Protein AF-A0A2D8XGI8-F1 (afdb_monomer)

Structure (mmCIF, N/CA/C/O backbone):
data_AF-A0A2D8XGI8-F1
#
_entry.id   AF-A0A2D8XGI8-F1
#
loop_
_atom_site.group_PDB
_atom_site.id
_atom_site.type_symbol
_atom_site.label_atom_id
_atom_site.label_alt_id
_atom_site.label_comp_id
_atom_site.label_asym_id
_atom_site.label_entity_id
_atom_site.label_seq_id
_atom_site.pdbx_PDB_ins_code
_atom_site.Cartn_x
_atom_site.Cartn_y
_atom_site.Cartn_z
_atom_site.occupancy
_atom_site.B_iso_or_equiv
_atom_site.auth_seq_id
_atom_site.auth_comp_id
_atom_site.auth_asym_id
_atom_site.auth_atom_id
_atom_site.pdbx_PDB_model_num
ATOM 1 N N . MET A 1 1 ? 19.269 38.417 54.449 1.00 37.47 1 MET A N 1
ATOM 2 C CA . MET A 1 1 ? 19.829 38.018 53.138 1.00 37.47 1 MET A CA 1
ATOM 3 C C . MET A 1 1 ? 18.960 36.901 52.573 1.00 37.47 1 MET A C 1
ATOM 5 O O . MET A 1 1 ? 18.978 35.806 53.117 1.00 37.47 1 MET A O 1
ATOM 9 N N . LYS A 1 2 ? 18.121 37.201 51.573 1.00 36.47 2 LYS A N 1
ATOM 10 C CA . LYS A 1 2 ? 17.282 36.216 50.866 1.00 36.47 2 LYS A CA 1
ATOM 11 C C . LYS A 1 2 ? 18.166 35.476 49.856 1.00 36.47 2 LYS A C 1
ATOM 13 O O . LYS A 1 2 ? 18.779 36.133 49.022 1.00 36.47 2 LYS A O 1
ATOM 18 N N . ARG A 1 3 ? 18.260 34.146 49.936 1.00 38.75 3 ARG A N 1
ATOM 19 C CA . ARG A 1 3 ? 18.893 33.326 48.891 1.00 38.75 3 ARG A CA 1
ATOM 20 C C . ARG A 1 3 ? 17.828 32.982 47.848 1.00 38.75 3 ARG A C 1
ATOM 22 O O . ARG A 1 3 ? 16.906 32.236 48.154 1.00 38.75 3 ARG A O 1
ATOM 29 N N . LEU A 1 4 ? 17.937 33.566 46.655 1.00 39.62 4 LEU A N 1
ATOM 30 C CA . LEU A 1 4 ? 17.221 33.112 45.461 1.00 39.62 4 LEU A CA 1
ATOM 31 C C . LEU A 1 4 ? 17.899 31.823 44.965 1.00 39.62 4 LEU A C 1
ATOM 33 O O . LEU A 1 4 ? 19.088 31.849 44.655 1.00 39.62 4 LEU A O 1
ATOM 37 N N . MET A 1 5 ? 17.157 30.718 44.883 1.00 38.94 5 MET A N 1
ATOM 38 C CA . MET A 1 5 ? 17.520 29.580 44.034 1.00 38.94 5 MET A CA 1
ATOM 39 C C . MET A 1 5 ? 16.994 29.873 42.629 1.00 38.94 5 MET A C 1
ATOM 41 O O . MET A 1 5 ? 15.785 29.950 42.429 1.00 38.94 5 MET A O 1
ATOM 45 N N . ALA A 1 6 ? 17.898 30.066 41.670 1.00 39.12 6 ALA A N 1
ATOM 46 C CA . ALA A 1 6 ? 17.559 30.041 40.255 1.00 39.12 6 ALA A CA 1
ATOM 47 C C . ALA A 1 6 ? 17.519 28.573 39.809 1.00 39.12 6 ALA A C 1
ATOM 49 O O . ALA A 1 6 ? 18.531 27.877 39.881 1.00 39.12 6 ALA A O 1
ATOM 50 N N . ALA A 1 7 ? 16.344 28.096 39.400 1.00 39.34 7 ALA A N 1
ATOM 51 C CA . ALA A 1 7 ? 16.197 26.807 38.742 1.00 39.34 7 ALA A CA 1
ATOM 52 C C . ALA A 1 7 ? 16.629 26.962 37.278 1.00 39.34 7 ALA A C 1
ATOM 54 O O . ALA A 1 7 ? 16.049 27.750 36.533 1.00 39.34 7 ALA A O 1
ATOM 55 N N . LEU A 1 8 ? 17.676 26.238 36.889 1.00 39.12 8 LEU A N 1
ATOM 56 C CA . LEU A 1 8 ? 18.137 26.148 35.510 1.00 39.12 8 LEU A CA 1
ATOM 57 C C . LEU A 1 8 ? 17.238 25.126 34.792 1.00 39.12 8 LEU A C 1
ATOM 59 O O . LEU A 1 8 ? 17.367 23.927 35.029 1.00 39.12 8 LEU A O 1
ATOM 63 N N . LEU A 1 9 ? 16.296 25.587 33.964 1.00 39.34 9 LEU A N 1
ATOM 64 C CA . LEU A 1 9 ? 15.574 24.714 33.033 1.00 39.34 9 LEU A CA 1
ATOM 65 C C . LEU A 1 9 ? 16.490 24.421 31.838 1.00 39.34 9 LEU A C 1
ATOM 67 O O . LEU A 1 9 ? 16.679 25.268 30.968 1.00 39.34 9 LEU A O 1
ATOM 71 N N . THR A 1 10 ? 17.057 23.221 31.788 1.00 37.34 10 THR A N 1
ATOM 72 C CA . THR A 1 10 ? 17.647 22.659 30.569 1.00 37.34 10 THR A CA 1
ATOM 73 C C . THR A 1 10 ? 16.529 22.140 29.668 1.00 37.34 10 THR A C 1
ATOM 75 O O . THR A 1 10 ? 15.932 21.106 29.959 1.00 37.34 10 THR A O 1
ATOM 78 N N . PHE A 1 11 ? 16.246 22.856 28.577 1.00 40.09 11 PHE A N 1
ATOM 79 C CA . PHE A 1 11 ? 15.493 22.320 27.442 1.00 40.09 11 PHE A CA 1
ATOM 80 C C . PHE A 1 11 ? 16.368 21.275 26.739 1.00 40.09 11 PHE A C 1
ATOM 82 O O . PHE A 1 11 ? 17.356 21.622 26.095 1.00 40.09 11 PHE A O 1
ATOM 89 N N . LEU A 1 12 ? 16.026 19.995 26.880 1.00 36.56 12 LEU A N 1
ATOM 90 C CA . LEU A 1 12 ? 16.528 18.949 25.994 1.00 36.56 12 LEU A CA 1
ATOM 91 C C . LEU A 1 12 ? 15.730 19.054 24.692 1.00 36.56 12 LEU A C 1
ATOM 93 O O . LEU A 1 12 ? 14.615 18.550 24.610 1.00 36.56 12 LEU A O 1
ATOM 97 N 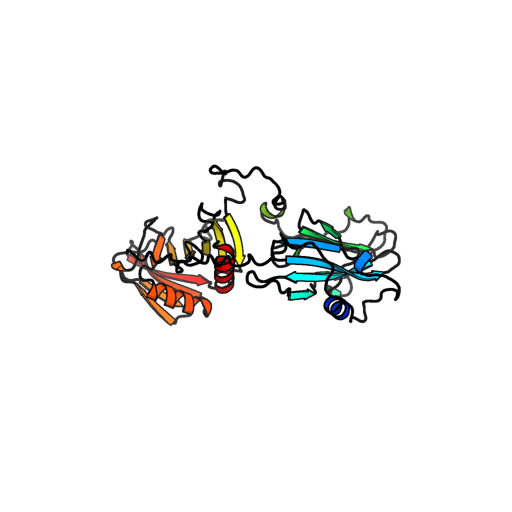N . ALA A 1 13 ? 16.268 19.759 23.697 1.00 39.03 13 ALA A N 1
ATOM 98 C CA . ALA A 1 13 ? 15.801 19.598 22.328 1.00 39.03 13 ALA A CA 1
ATOM 99 C C . ALA A 1 13 ? 16.232 18.198 21.875 1.00 39.03 13 ALA A C 1
ATOM 101 O O . ALA A 1 13 ? 17.428 17.930 21.749 1.00 39.03 13 ALA A O 1
ATOM 102 N N . THR A 1 14 ? 15.278 17.289 21.695 1.00 39.88 14 THR A N 1
ATOM 103 C CA . THR A 1 14 ? 15.521 16.054 20.952 1.00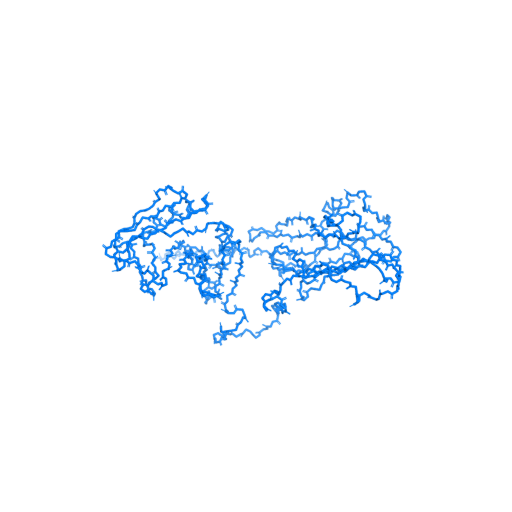 39.88 14 THR A CA 1
ATOM 104 C C . THR A 1 14 ? 15.961 16.448 19.541 1.00 39.88 14 THR A C 1
ATOM 106 O O . THR A 1 14 ? 15.293 17.281 18.921 1.00 39.88 14 THR A O 1
ATOM 109 N N . PRO A 1 15 ? 17.091 15.932 19.025 1.00 43.09 15 PRO A N 1
ATOM 110 C CA . PRO A 1 15 ? 17.428 16.155 17.630 1.00 43.09 15 PRO A CA 1
ATOM 111 C C . PRO A 1 15 ? 16.297 15.548 16.800 1.00 43.09 15 PRO A C 1
ATOM 113 O O . PRO A 1 15 ? 15.977 14.373 16.963 1.00 43.09 15 PRO A O 1
ATOM 116 N N . ALA A 1 16 ? 15.647 16.360 15.965 1.00 49.78 16 ALA A N 1
ATOM 117 C CA . ALA A 1 16 ? 14.784 15.832 14.922 1.00 49.78 16 ALA A CA 1
ATOM 118 C C . ALA A 1 16 ? 15.667 14.921 14.064 1.00 49.78 16 ALA A C 1
ATOM 120 O O . ALA A 1 16 ? 16.655 15.384 13.491 1.00 49.78 16 ALA A O 1
ATOM 121 N N . LEU A 1 17 ? 15.391 13.620 14.083 1.00 55.19 17 LEU A N 1
ATOM 122 C CA . LEU A 1 17 ? 16.123 12.659 13.270 1.00 55.19 17 LEU A CA 1
ATOM 123 C C . LEU A 1 17 ? 15.959 13.060 11.799 1.00 55.19 17 LEU A C 1
ATOM 125 O O . LEU A 1 17 ? 14.869 13.435 11.369 1.00 55.19 17 LEU A O 1
ATOM 129 N N . ALA A 1 18 ? 17.068 13.075 11.061 1.00 58.19 18 ALA A N 1
ATOM 130 C CA . ALA A 1 18 ? 17.107 13.572 9.693 1.00 58.19 18 ALA A CA 1
ATOM 131 C C . ALA A 1 18 ? 16.417 12.578 8.745 1.00 58.19 18 ALA A C 1
ATOM 133 O O . ALA A 1 18 ? 16.996 11.567 8.336 1.00 58.19 18 ALA A O 1
ATOM 134 N N . ASP A 1 19 ? 15.176 12.882 8.384 1.00 72.94 19 ASP A N 1
ATOM 135 C CA . ASP A 1 19 ? 14.449 12.198 7.321 1.00 72.94 19 ASP A CA 1
ATOM 136 C C . ASP A 1 19 ? 15.046 12.535 5.929 1.00 72.94 19 ASP A C 1
ATOM 138 O O . ASP A 1 19 ? 15.960 13.359 5.767 1.00 72.94 19 ASP A O 1
ATOM 142 N N . PHE A 1 20 ? 14.554 11.890 4.875 1.00 82.31 20 PHE A N 1
ATOM 143 C CA . PHE A 1 20 ? 14.995 12.154 3.504 1.00 82.31 20 PHE A CA 1
ATOM 144 C C . PHE A 1 20 ? 14.484 13.471 2.918 1.00 82.31 20 PHE A C 1
ATOM 146 O O . PHE A 1 20 ? 14.934 13.828 1.825 1.00 82.31 20 PHE A O 1
ATOM 153 N N . ASN A 1 21 ? 13.607 14.197 3.623 1.00 73.00 21 ASN A N 1
ATOM 154 C CA . ASN A 1 21 ? 13.210 15.551 3.231 1.00 73.00 21 ASN A CA 1
ATOM 155 C C . ASN A 1 21 ? 14.337 16.552 3.504 1.00 73.00 21 ASN A C 1
ATOM 157 O O . ASN A 1 21 ? 14.502 17.524 2.772 1.00 73.00 21 ASN A O 1
ATOM 161 N N . THR A 1 22 ? 15.119 16.312 4.557 1.00 75.38 22 THR A N 1
ATOM 162 C CA . THR A 1 22 ? 16.205 17.205 4.990 1.00 75.38 22 THR A CA 1
ATOM 163 C C . THR A 1 22 ? 17.594 16.695 4.613 1.00 75.38 22 THR A C 1
ATOM 165 O O . THR A 1 22 ? 18.536 17.481 4.491 1.00 75.38 22 THR A O 1
ATOM 168 N N . THR A 1 23 ? 17.736 15.391 4.374 1.00 82.88 23 THR A N 1
ATOM 169 C CA . THR A 1 23 ? 18.976 14.798 3.861 1.00 82.88 23 THR A CA 1
ATOM 170 C C . THR A 1 23 ? 19.059 14.996 2.342 1.00 82.88 23 THR A C 1
ATOM 172 O O . THR A 1 23 ? 18.096 14.681 1.655 1.00 82.88 23 THR A O 1
ATOM 175 N N . PRO A 1 24 ? 20.182 15.427 1.746 1.00 88.62 24 PRO A N 1
ATOM 176 C CA . PRO A 1 24 ? 20.339 15.423 0.288 1.00 88.62 24 PRO A CA 1
ATOM 177 C C . PRO A 1 24 ? 20.311 14.006 -0.310 1.00 88.62 24 PRO A C 1
ATOM 179 O O . PRO A 1 24 ? 20.671 13.031 0.353 1.00 88.62 24 PRO A O 1
ATOM 182 N N . MET A 1 25 ? 19.873 13.880 -1.563 1.00 89.94 25 MET A N 1
ATOM 183 C CA . MET A 1 25 ? 19.970 12.635 -2.334 1.00 89.94 25 MET A CA 1
ATOM 184 C C . MET A 1 25 ? 21.447 12.323 -2.620 1.00 89.94 25 MET A C 1
ATOM 186 O O . MET A 1 25 ? 22.185 13.201 -3.065 1.00 89.94 25 MET A O 1
ATOM 190 N N . ALA A 1 26 ? 21.876 11.093 -2.341 1.00 91.19 26 ALA A N 1
ATOM 191 C CA . ALA A 1 26 ? 23.252 10.629 -2.509 1.00 91.19 26 ALA A CA 1
ATOM 192 C C . ALA A 1 26 ? 23.256 9.184 -3.039 1.00 91.19 26 ALA A C 1
ATOM 194 O O . ALA A 1 26 ? 22.279 8.464 -2.805 1.00 91.19 26 ALA A O 1
ATOM 195 N N . PRO A 1 27 ? 24.304 8.762 -3.772 1.00 91.88 27 PRO A N 1
ATOM 196 C CA . PRO A 1 27 ? 24.396 7.393 -4.260 1.00 91.88 27 PRO A CA 1
ATOM 197 C C . PRO A 1 27 ? 24.468 6.397 -3.092 1.00 91.88 27 PRO A C 1
ATOM 199 O O . PRO A 1 27 ? 24.887 6.778 -1.992 1.00 91.88 27 PRO A O 1
ATOM 202 N N . PRO A 1 28 ? 24.081 5.125 -3.312 1.00 93.31 28 PRO A N 1
ATOM 203 C CA . PRO A 1 28 ? 24.207 4.096 -2.288 1.00 93.31 28 PRO A CA 1
ATOM 204 C C . PRO A 1 28 ? 25.659 3.944 -1.806 1.00 93.31 28 PRO A C 1
ATOM 206 O O . PRO A 1 28 ? 26.587 4.162 -2.591 1.00 93.31 28 PRO A O 1
ATOM 209 N N . PRO A 1 29 ? 25.885 3.541 -0.542 1.00 93.19 29 PRO A N 1
ATOM 210 C CA . PRO A 1 29 ? 27.211 3.171 -0.062 1.00 93.19 29 PRO A CA 1
ATOM 211 C C . PRO A 1 29 ? 27.851 2.097 -0.947 1.00 93.19 29 PRO A C 1
ATOM 213 O O . PRO A 1 29 ? 27.163 1.214 -1.463 1.00 93.19 29 PRO A O 1
ATOM 216 N N . GLN A 1 30 ? 29.176 2.147 -1.100 1.00 89.94 30 GLN A N 1
ATOM 217 C CA . GLN A 1 30 ? 29.876 1.269 -2.039 1.00 89.94 30 GLN A CA 1
ATOM 218 C C . GLN A 1 30 ? 29.685 -0.219 -1.721 1.00 89.94 30 GLN A C 1
ATOM 220 O O . GLN A 1 30 ? 29.506 -1.008 -2.634 1.00 89.94 30 GLN A O 1
ATOM 225 N N . ASP A 1 31 ? 29.628 -0.612 -0.447 1.00 93.62 31 ASP A N 1
ATOM 226 C CA . ASP A 1 31 ? 29.396 -2.007 -0.054 1.00 93.62 31 ASP A CA 1
ATOM 227 C C . ASP A 1 31 ? 27.991 -2.517 -0.425 1.00 93.62 31 ASP A C 1
ATOM 229 O O . ASP A 1 31 ? 27.796 -3.717 -0.633 1.00 93.62 31 ASP A O 1
ATOM 233 N N . ILE A 1 32 ? 27.013 -1.612 -0.529 1.00 94.81 32 ILE A N 1
ATOM 234 C CA . ILE A 1 32 ? 25.669 -1.919 -1.022 1.00 94.81 32 ILE A CA 1
ATOM 235 C C . ILE A 1 32 ? 25.690 -2.081 -2.544 1.00 94.81 32 ILE A C 1
ATOM 237 O O . ILE A 1 32 ? 25.077 -3.017 -3.057 1.00 94.81 32 ILE A O 1
ATOM 241 N N . ILE A 1 33 ? 26.420 -1.213 -3.253 1.00 92.06 33 ILE A N 1
ATOM 242 C CA . ILE A 1 33 ? 26.624 -1.324 -4.705 1.00 92.06 33 ILE A CA 1
ATOM 243 C C . ILE A 1 33 ? 27.329 -2.641 -5.034 1.00 92.06 33 ILE A C 1
ATOM 245 O O . ILE A 1 33 ? 26.814 -3.417 -5.831 1.00 92.06 33 ILE A O 1
ATOM 249 N N . ASP A 1 34 ? 28.452 -2.927 -4.377 1.00 91.38 34 ASP A N 1
ATOM 250 C CA . ASP A 1 34 ? 29.250 -4.131 -4.610 1.00 91.38 34 ASP A CA 1
ATOM 251 C C . ASP A 1 34 ? 28.417 -5.397 -4.375 1.00 91.38 34 ASP A C 1
ATOM 253 O O . ASP A 1 34 ? 28.476 -6.328 -5.168 1.00 91.38 34 ASP A O 1
ATOM 257 N N . ARG A 1 35 ? 27.574 -5.417 -3.332 1.00 93.19 35 ARG A N 1
ATOM 258 C CA . ARG A 1 35 ? 26.658 -6.538 -3.070 1.00 93.19 35 ARG A CA 1
ATOM 259 C C . ARG A 1 35 ? 25.588 -6.690 -4.148 1.00 93.19 35 ARG A C 1
ATOM 261 O O . ARG A 1 35 ? 25.252 -7.812 -4.502 1.00 93.19 35 ARG A O 1
ATOM 268 N N . ALA A 1 36 ? 25.020 -5.586 -4.628 1.00 91.69 36 ALA A N 1
ATOM 269 C CA . ALA A 1 36 ? 24.002 -5.617 -5.675 1.00 91.69 36 ALA A CA 1
ATOM 270 C C . ALA A 1 36 ? 24.575 -6.027 -7.042 1.00 91.69 36 ALA A C 1
ATOM 272 O O . ALA A 1 36 ? 23.845 -6.568 -7.870 1.00 91.69 36 ALA A O 1
ATOM 273 N N . LEU A 1 37 ? 25.860 -5.745 -7.275 1.00 91.12 37 LEU A N 1
ATOM 274 C CA . LEU A 1 37 ? 26.579 -6.059 -8.509 1.00 91.12 37 LEU A CA 1
ATOM 275 C C . LEU A 1 37 ? 27.380 -7.367 -8.441 1.00 91.12 37 LEU A C 1
ATOM 277 O O . LEU A 1 37 ? 27.932 -7.767 -9.464 1.00 91.12 37 LEU A O 1
ATOM 281 N N . ASP A 1 38 ? 27.416 -8.053 -7.293 1.00 92.12 38 ASP A N 1
ATOM 282 C CA . ASP A 1 38 ? 27.900 -9.437 -7.159 1.00 92.12 38 ASP A CA 1
ATOM 283 C C . ASP A 1 38 ? 26.884 -10.422 -7.768 1.00 92.12 38 ASP A C 1
ATOM 285 O O . ASP A 1 38 ? 26.308 -11.289 -7.110 1.00 92.12 38 ASP A O 1
ATOM 289 N N . ASP A 1 39 ? 26.619 -10.221 -9.056 1.00 89.88 39 ASP A N 1
ATOM 290 C CA . ASP A 1 39 ? 25.693 -10.969 -9.888 1.00 89.88 39 ASP A CA 1
ATOM 291 C C . ASP A 1 39 ? 26.401 -11.288 -11.216 1.00 89.88 39 ASP A C 1
ATOM 293 O O . ASP A 1 39 ? 26.866 -10.363 -11.888 1.00 89.88 39 ASP A O 1
ATOM 297 N N . PRO A 1 40 ? 26.495 -12.567 -11.628 1.00 88.81 40 PRO A N 1
ATOM 298 C CA . PRO A 1 40 ? 27.119 -12.945 -12.897 1.00 88.81 40 PRO A CA 1
ATOM 299 C C . PRO A 1 40 ? 26.471 -12.309 -14.138 1.00 88.81 40 PRO A C 1
ATOM 301 O O . PRO A 1 40 ? 27.137 -12.214 -15.173 1.00 88.81 40 PRO A O 1
ATOM 304 N N . ASP A 1 41 ? 25.211 -11.875 -14.053 1.00 85.44 41 ASP A N 1
ATOM 305 C CA . ASP A 1 41 ? 24.502 -11.192 -15.137 1.00 85.44 41 ASP A CA 1
ATOM 306 C C . ASP A 1 41 ? 24.793 -9.676 -15.171 1.00 85.44 41 ASP A C 1
ATOM 308 O O . ASP A 1 41 ? 24.478 -9.009 -16.162 1.00 85.44 41 ASP A O 1
ATOM 312 N N . CYS A 1 42 ? 25.456 -9.121 -14.147 1.00 89.75 42 CYS A N 1
ATOM 313 C CA . CYS A 1 42 ? 25.963 -7.751 -14.158 1.00 89.75 42 CYS A CA 1
ATOM 314 C C . CYS A 1 42 ? 27.401 -7.690 -14.680 1.00 89.75 42 CYS A C 1
ATOM 316 O O . CYS A 1 42 ? 28.335 -8.259 -14.121 1.00 89.75 42 CYS A O 1
ATOM 318 N N . PHE A 1 43 ? 27.599 -6.927 -15.752 1.00 84.12 43 PHE A N 1
ATOM 319 C CA . PHE A 1 43 ? 28.912 -6.680 -16.329 1.00 84.12 43 PHE A CA 1
ATOM 320 C C . PHE A 1 43 ? 28.991 -5.261 -16.888 1.00 84.12 43 PHE A C 1
ATOM 322 O O . PHE A 1 43 ? 28.460 -4.924 -17.953 1.00 84.12 43 PHE A O 1
ATOM 329 N N . LEU A 1 44 ? 29.704 -4.412 -16.158 1.00 80.56 44 LEU A N 1
ATOM 330 C CA . LEU A 1 44 ? 30.069 -3.077 -16.601 1.00 80.56 44 LEU A CA 1
ATOM 331 C C . LEU A 1 44 ? 31.537 -3.049 -17.038 1.00 80.56 44 LEU A C 1
ATOM 333 O O . LEU A 1 44 ? 32.350 -3.822 -16.529 1.00 80.56 44 LEU A O 1
ATOM 337 N N . PRO A 1 45 ? 31.914 -2.160 -17.969 1.00 76.94 45 PRO A N 1
ATOM 338 C CA . PRO A 1 45 ? 33.322 -1.903 -18.248 1.00 76.94 45 PRO A CA 1
ATOM 339 C C . PRO A 1 45 ? 34.043 -1.439 -16.972 1.00 76.94 45 PRO A C 1
ATOM 341 O O . PRO A 1 45 ? 33.544 -0.547 -16.295 1.00 76.94 45 PRO A O 1
ATOM 344 N N . GLU A 1 46 ? 35.239 -1.966 -16.689 1.00 68.94 46 GLU A N 1
ATOM 345 C CA . GLU A 1 46 ? 36.012 -1.673 -15.458 1.00 68.94 46 GLU A CA 1
ATOM 346 C C . GLU A 1 46 ? 36.276 -0.175 -15.202 1.00 68.94 46 GLU A C 1
ATOM 348 O O . GLU A 1 46 ? 36.533 0.226 -14.074 1.00 68.94 46 GLU A O 1
ATOM 353 N N . ASN A 1 47 ? 36.212 0.662 -16.243 1.00 70.56 47 ASN A N 1
ATOM 354 C CA . ASN A 1 47 ? 36.471 2.104 -16.163 1.00 70.56 47 ASN A CA 1
ATOM 355 C C . ASN A 1 47 ? 35.192 2.959 -16.138 1.00 70.56 47 ASN A C 1
ATOM 357 O O . ASN A 1 47 ? 35.272 4.173 -16.327 1.00 70.56 47 ASN A O 1
ATOM 361 N N . LEU A 1 48 ? 34.017 2.343 -16.011 1.00 70.56 48 LEU A N 1
ATOM 362 C CA . LEU A 1 48 ? 32.753 3.063 -15.941 1.00 70.56 48 LEU A CA 1
ATOM 363 C C . LEU A 1 48 ? 32.474 3.461 -14.488 1.00 70.56 48 LEU A C 1
ATOM 365 O O . LEU A 1 48 ? 32.269 2.596 -13.641 1.00 70.56 48 LEU A O 1
ATOM 369 N N . ASP A 1 49 ? 32.434 4.763 -14.211 1.00 71.81 49 ASP A N 1
ATOM 370 C CA . ASP A 1 49 ? 31.991 5.255 -12.910 1.00 71.81 49 ASP A CA 1
ATOM 371 C C . ASP A 1 49 ? 30.463 5.137 -12.814 1.00 71.81 49 ASP A C 1
ATOM 373 O O . ASP A 1 49 ? 29.712 5.857 -13.476 1.00 71.81 49 ASP A O 1
ATOM 377 N N . THR A 1 50 ? 29.985 4.196 -12.000 1.00 68.56 50 THR A N 1
ATOM 378 C CA . THR A 1 50 ? 28.550 3.975 -11.784 1.00 68.56 50 THR A CA 1
ATOM 379 C C . THR A 1 50 ? 27.865 5.161 -11.119 1.00 68.56 50 THR A C 1
ATOM 381 O O . THR A 1 50 ? 26.652 5.306 -11.266 1.00 68.56 50 THR A O 1
ATOM 384 N N . SER A 1 51 ? 28.609 6.011 -10.402 1.00 68.62 51 SER A N 1
ATOM 385 C CA . SER A 1 51 ? 28.044 7.174 -9.713 1.00 68.62 51 SER A CA 1
ATOM 386 C C . SER A 1 51 ? 27.594 8.273 -10.682 1.00 68.62 51 SER A C 1
ATOM 388 O O . SER A 1 51 ? 26.593 8.935 -10.414 1.00 68.62 51 SER A O 1
ATOM 390 N N . ASP A 1 52 ? 28.238 8.385 -11.848 1.00 72.62 52 ASP A N 1
ATOM 391 C CA . ASP A 1 52 ? 27.873 9.338 -12.906 1.00 72.62 52 ASP A CA 1
ATOM 392 C C . ASP A 1 52 ? 26.616 8.914 -13.691 1.00 72.62 52 ASP A C 1
ATOM 394 O O . ASP A 1 52 ? 25.976 9.732 -14.353 1.00 72.62 52 ASP A O 1
ATOM 398 N N . MET A 1 53 ? 26.261 7.628 -13.637 1.00 76.88 53 MET A N 1
ATOM 399 C CA . MET A 1 53 ? 25.121 7.037 -14.355 1.00 76.88 53 MET A CA 1
ATOM 400 C C . MET A 1 53 ? 23.990 6.586 -13.425 1.00 76.88 53 MET A C 1
ATOM 402 O O . MET A 1 53 ? 22.967 6.076 -13.886 1.00 76.88 53 MET A O 1
ATOM 406 N N . TRP A 1 54 ? 24.172 6.763 -12.120 1.00 89.38 54 TRP A N 1
ATOM 407 C CA . TRP A 1 54 ? 23.168 6.469 -11.115 1.00 89.38 54 TRP A CA 1
ATOM 408 C C . TRP A 1 54 ? 22.019 7.477 -11.189 1.00 89.38 54 TRP A C 1
ATOM 410 O O . TRP A 1 54 ? 22.217 8.683 -11.340 1.00 89.38 54 TRP A O 1
ATOM 420 N N . VAL A 1 55 ? 20.799 6.969 -11.026 1.00 90.56 55 VAL A N 1
ATOM 421 C CA . VAL A 1 55 ? 19.603 7.801 -10.882 1.00 90.56 55 VAL A CA 1
ATOM 422 C C . VAL A 1 55 ? 18.992 7.554 -9.510 1.00 90.56 55 VAL A C 1
ATOM 424 O O . VAL A 1 55 ? 18.678 6.419 -9.152 1.00 90.56 55 VAL A O 1
ATOM 427 N N . GLY A 1 56 ? 18.817 8.628 -8.744 1.00 91.88 56 GLY A N 1
ATOM 428 C CA . GLY A 1 56 ? 18.164 8.617 -7.438 1.00 91.88 56 GLY A CA 1
ATOM 429 C C . GLY A 1 56 ? 16.804 9.311 -7.469 1.00 91.88 56 GLY A C 1
ATOM 430 O O . GLY A 1 56 ? 16.651 10.352 -8.107 1.00 91.88 56 GLY A O 1
ATOM 431 N N . ALA A 1 57 ? 15.829 8.777 -6.736 1.00 91.69 57 ALA A N 1
ATOM 432 C CA . ALA A 1 57 ? 14.516 9.393 -6.553 1.00 91.69 57 ALA A CA 1
ATOM 433 C C . ALA A 1 57 ? 14.069 9.309 -5.089 1.00 91.69 57 ALA A C 1
ATOM 435 O O . ALA A 1 57 ? 14.001 8.221 -4.524 1.00 91.69 57 ALA A O 1
ATOM 436 N N . THR A 1 58 ? 13.732 10.442 -4.467 1.00 91.06 58 THR A N 1
ATOM 437 C CA . THR A 1 58 ? 13.082 10.437 -3.148 1.00 91.06 58 THR A CA 1
ATOM 438 C C . THR A 1 58 ? 11.606 10.123 -3.341 1.00 91.06 58 THR A C 1
ATOM 440 O O . THR A 1 58 ? 10.902 10.880 -4.002 1.00 91.06 58 THR A O 1
ATOM 443 N N . LEU A 1 59 ? 11.152 8.996 -2.793 1.00 85.50 59 LEU A N 1
ATOM 444 C CA . LEU A 1 59 ? 9.774 8.520 -2.936 1.00 85.50 59 LEU A CA 1
ATOM 445 C C . LEU A 1 59 ? 8.885 8.954 -1.761 1.00 85.50 59 LEU A C 1
ATOM 447 O O . LEU A 1 59 ? 7.673 9.079 -1.915 1.00 85.50 59 LEU A O 1
ATOM 451 N N . SER A 1 60 ? 9.479 9.155 -0.583 1.00 82.69 60 SER A N 1
ATOM 452 C CA . SER A 1 60 ? 8.834 9.667 0.632 1.00 82.69 60 SER A CA 1
ATOM 453 C C . SER A 1 60 ? 9.892 10.202 1.608 1.00 82.69 60 SER A C 1
ATOM 455 O O . SER A 1 60 ? 11.092 10.106 1.351 1.00 82.69 60 SER A O 1
ATOM 457 N N . ALA A 1 61 ? 9.457 10.702 2.770 1.00 83.06 61 ALA A N 1
ATOM 458 C CA . ALA A 1 61 ? 10.347 11.106 3.864 1.00 83.06 61 ALA A CA 1
ATOM 459 C C . ALA A 1 61 ? 11.280 9.976 4.347 1.00 83.06 61 ALA A C 1
ATOM 461 O O . ALA A 1 61 ? 12.322 10.245 4.930 1.00 83.06 61 ALA A O 1
ATOM 462 N N . ASN A 1 62 ? 10.928 8.716 4.091 1.00 84.50 62 ASN A N 1
ATOM 463 C CA . ASN A 1 62 ? 11.628 7.545 4.609 1.00 84.50 62 ASN A CA 1
ATOM 464 C C . ASN A 1 62 ? 11.973 6.492 3.545 1.00 84.50 62 ASN A C 1
ATOM 466 O O . ASN A 1 62 ? 12.474 5.431 3.907 1.00 84.50 62 ASN A O 1
ATOM 470 N N . ALA A 1 63 ? 11.748 6.767 2.253 1.00 90.31 63 ALA A N 1
ATOM 471 C CA . ALA A 1 63 ? 12.127 5.870 1.166 1.00 90.31 63 ALA A CA 1
ATOM 472 C C . ALA A 1 63 ? 12.772 6.597 -0.023 1.00 90.31 63 ALA A C 1
ATOM 474 O O . ALA A 1 63 ? 12.273 7.627 -0.497 1.00 90.31 63 ALA A O 1
ATOM 475 N N . ARG A 1 64 ? 13.841 6.006 -0.563 1.00 94.25 64 ARG A N 1
ATOM 476 C CA . ARG A 1 64 ? 14.492 6.427 -1.811 1.00 94.25 64 ARG A CA 1
ATOM 477 C C . ARG A 1 64 ? 14.710 5.253 -2.745 1.00 94.25 64 ARG A C 1
ATOM 479 O O . ARG A 1 64 ? 15.000 4.144 -2.313 1.00 94.25 64 ARG A O 1
ATOM 486 N N . LEU A 1 65 ? 14.582 5.520 -4.037 1.00 96.62 65 LEU A N 1
ATOM 487 C CA . LEU A 1 65 ? 14.911 4.586 -5.102 1.00 96.62 65 LEU A CA 1
ATOM 488 C C . LEU A 1 65 ? 16.265 4.934 -5.703 1.00 96.62 65 LEU A C 1
ATOM 490 O O . LEU A 1 65 ? 16.534 6.105 -5.974 1.00 96.62 65 LEU A O 1
ATOM 494 N N . HIS A 1 66 ? 17.064 3.914 -5.987 1.00 96.31 66 HIS A N 1
ATOM 495 C CA . HIS A 1 66 ? 18.352 4.046 -6.651 1.00 96.31 66 HIS A CA 1
ATOM 496 C C . HIS A 1 66 ? 18.410 3.069 -7.824 1.00 96.31 66 HIS A C 1
ATOM 498 O O . HIS A 1 66 ? 18.306 1.858 -7.640 1.00 96.31 66 HIS A O 1
ATOM 504 N N . LEU A 1 67 ? 18.574 3.601 -9.031 1.00 95.50 67 LEU A N 1
ATOM 505 C CA . LEU A 1 67 ? 18.829 2.832 -10.243 1.00 95.50 67 LEU A CA 1
ATOM 506 C C . LEU A 1 67 ? 20.343 2.774 -10.420 1.00 95.50 67 LEU A C 1
ATOM 508 O O . LEU A 1 67 ? 20.974 3.786 -10.731 1.00 95.50 67 LEU A O 1
ATOM 512 N N . VAL A 1 68 ? 20.919 1.601 -10.180 1.00 94.69 68 VAL A N 1
ATOM 513 C CA . VAL A 1 68 ? 22.363 1.370 -10.274 1.00 94.69 68 VAL A CA 1
ATOM 514 C C . VAL A 1 68 ? 22.647 0.624 -11.575 1.00 94.69 68 VAL A C 1
ATOM 516 O O . VAL A 1 68 ? 22.104 -0.466 -11.760 1.00 94.69 68 VAL A O 1
ATOM 519 N N . PRO A 1 69 ? 23.464 1.170 -12.493 1.00 92.00 69 PRO A N 1
ATOM 520 C CA . PRO A 1 69 ? 23.861 0.462 -13.705 1.00 92.00 69 PRO A CA 1
ATOM 521 C C . PRO A 1 69 ? 24.426 -0.924 -13.387 1.00 92.00 69 PRO A C 1
ATOM 523 O O . PRO A 1 69 ? 25.219 -1.078 -12.468 1.00 92.00 69 PRO A O 1
ATOM 526 N N . CYS A 1 70 ? 24.007 -1.920 -14.158 1.00 92.19 70 CYS A N 1
ATOM 527 C CA . CYS A 1 70 ? 24.418 -3.319 -14.021 1.00 92.19 70 CYS A CA 1
ATOM 528 C C . CYS A 1 70 ? 25.003 -3.846 -15.335 1.00 92.19 70 CYS A C 1
ATOM 530 O O . CYS A 1 70 ? 25.997 -4.565 -15.330 1.00 92.19 70 CYS A O 1
ATOM 532 N N . GLN A 1 71 ? 24.442 -3.441 -16.479 1.00 88.69 71 GLN A N 1
ATOM 533 C CA . GLN A 1 71 ? 24.925 -3.872 -17.789 1.00 88.69 71 GLN A CA 1
ATOM 534 C C . GLN A 1 71 ? 24.715 -2.792 -18.851 1.00 88.69 71 GLN A C 1
ATOM 536 O O . GLN A 1 71 ? 23.649 -2.179 -18.924 1.00 88.69 71 GLN A O 1
ATOM 541 N N . LEU A 1 72 ? 25.696 -2.619 -19.741 1.00 84.62 72 LEU A N 1
ATOM 542 C CA . LEU A 1 72 ? 25.580 -1.778 -20.934 1.00 84.62 72 LEU A CA 1
ATOM 543 C C . LEU A 1 72 ? 25.669 -2.623 -22.207 1.00 84.62 72 LEU A C 1
ATOM 545 O O . LEU A 1 72 ? 26.712 -3.188 -22.526 1.00 84.62 72 LEU A O 1
ATOM 549 N N . ALA A 1 73 ? 24.573 -2.680 -22.960 1.00 77.81 73 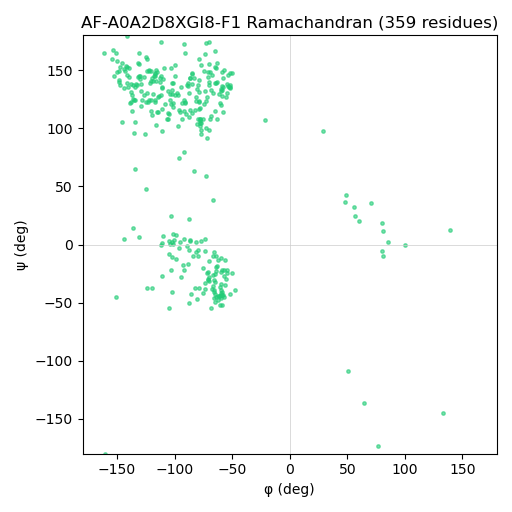ALA A N 1
ATOM 550 C CA . ALA A 1 73 ? 24.506 -3.290 -24.283 1.00 77.81 73 ALA A CA 1
ATOM 551 C C . ALA A 1 73 ? 24.275 -2.221 -25.367 1.00 77.81 73 ALA A C 1
ATOM 553 O O . ALA A 1 73 ? 24.039 -1.051 -25.082 1.00 77.81 73 ALA A O 1
ATOM 554 N N . ALA A 1 74 ? 24.316 -2.624 -26.641 1.00 70.06 74 ALA A N 1
ATOM 555 C CA . ALA A 1 74 ? 24.287 -1.700 -27.782 1.00 70.06 74 ALA A CA 1
ATOM 556 C C . ALA A 1 74 ? 23.081 -0.736 -27.813 1.00 70.06 74 ALA A C 1
ATOM 558 O O . ALA A 1 74 ? 23.179 0.356 -28.364 1.00 70.06 74 ALA A O 1
ATOM 559 N N . TYR A 1 75 ? 21.936 -1.146 -27.269 1.00 75.38 75 TYR A N 1
ATOM 560 C CA . TYR A 1 75 ? 20.698 -0.357 -27.270 1.00 75.38 75 TYR A CA 1
ATOM 561 C C . TYR A 1 75 ? 19.862 -0.527 -25.992 1.00 75.38 75 TYR A C 1
ATOM 563 O O . TYR A 1 75 ? 18.750 -0.001 -25.928 1.00 75.38 75 TYR A O 1
ATOM 571 N N . ASN A 1 76 ? 20.387 -1.262 -25.009 1.00 85.12 76 ASN A N 1
ATOM 572 C CA . ASN A 1 76 ? 19.745 -1.557 -23.734 1.00 85.12 76 ASN A CA 1
ATOM 573 C C . ASN A 1 76 ? 20.748 -1.339 -22.599 1.00 85.12 76 ASN A C 1
ATOM 575 O O . ASN A 1 76 ? 21.895 -1.770 -22.704 1.00 85.12 76 ASN A O 1
ATOM 579 N N . MET A 1 77 ? 20.296 -0.731 -21.510 1.00 86.81 77 MET A N 1
ATOM 580 C CA . MET A 1 77 ? 21.026 -0.640 -20.249 1.00 86.81 77 MET A CA 1
ATOM 581 C C . MET A 1 77 ? 20.233 -1.363 -19.169 1.00 86.81 77 MET A C 1
ATOM 583 O O . MET A 1 77 ? 19.082 -1.005 -18.942 1.00 86.81 77 MET A O 1
ATOM 587 N N . ALA A 1 78 ? 20.823 -2.359 -18.515 1.00 91.94 78 ALA A N 1
ATOM 588 C CA . ALA A 1 78 ? 20.222 -2.982 -17.342 1.00 91.94 78 ALA A CA 1
ATOM 589 C C . ALA A 1 78 ? 20.642 -2.226 -16.082 1.00 91.94 78 ALA A C 1
ATOM 591 O O . ALA A 1 78 ? 21.814 -1.863 -15.942 1.00 91.94 78 ALA A O 1
ATOM 592 N N . VAL A 1 79 ? 19.704 -2.027 -15.163 1.00 94.94 79 VAL A N 1
ATOM 593 C CA . VAL A 1 79 ? 19.945 -1.432 -13.846 1.00 94.94 79 VAL A CA 1
ATOM 594 C C . VAL A 1 79 ? 19.405 -2.343 -12.746 1.00 94.94 79 VAL A C 1
ATOM 596 O O . VAL A 1 79 ? 18.351 -2.960 -12.915 1.00 94.94 79 VAL A O 1
ATOM 599 N N . LYS A 1 80 ? 20.104 -2.401 -11.611 1.00 96.19 80 LYS A N 1
ATOM 600 C CA . LYS A 1 80 ? 19.559 -2.886 -10.339 1.00 96.19 80 LYS A CA 1
ATOM 601 C C . LYS A 1 80 ? 18.714 -1.783 -9.716 1.00 96.19 80 LYS A C 1
ATOM 603 O O . LYS A 1 80 ? 19.074 -0.606 -9.784 1.00 96.19 80 LYS A O 1
ATOM 608 N N . ILE A 1 81 ? 17.602 -2.168 -9.101 1.00 97.06 81 ILE A N 1
ATOM 609 C CA . ILE A 1 81 ? 16.713 -1.240 -8.403 1.00 97.06 81 ILE A CA 1
ATOM 610 C C . ILE A 1 81 ? 16.882 -1.452 -6.905 1.00 97.06 81 ILE A C 1
ATOM 612 O O . ILE A 1 81 ? 16.436 -2.466 -6.368 1.00 97.06 81 ILE A O 1
ATOM 616 N N . LEU A 1 82 ? 17.523 -0.499 -6.237 1.00 97.31 82 LEU A N 1
ATOM 617 C CA . LEU A 1 82 ? 17.726 -0.537 -4.795 1.00 97.31 82 LEU A CA 1
ATOM 618 C C . LEU A 1 82 ? 16.745 0.400 -4.101 1.00 97.31 82 LEU A C 1
ATOM 620 O O . LEU A 1 82 ? 16.581 1.554 -4.504 1.00 97.31 82 LEU A O 1
ATOM 624 N N . LEU A 1 83 ? 16.106 -0.102 -3.053 1.00 96.56 83 LEU A N 1
ATOM 625 C CA . LEU A 1 83 ? 15.217 0.653 -2.189 1.00 96.56 83 LEU A CA 1
ATOM 626 C C . LEU A 1 83 ? 15.932 0.933 -0.868 1.00 96.56 83 LEU A C 1
ATOM 628 O O . LEU A 1 83 ? 16.197 0.016 -0.092 1.00 96.56 83 LEU A O 1
ATOM 632 N N . GLU A 1 84 ? 16.238 2.203 -0.629 1.00 95.81 84 GLU A N 1
ATOM 633 C CA . GLU A 1 84 ? 16.762 2.702 0.638 1.00 95.81 84 GLU A CA 1
ATOM 634 C C . GLU A 1 84 ? 15.587 3.059 1.551 1.00 95.81 84 GLU A C 1
ATOM 636 O O . GLU A 1 84 ? 14.681 3.791 1.134 1.00 95.81 84 GLU A O 1
ATOM 641 N N . ARG A 1 85 ? 15.599 2.588 2.800 1.00 91.56 85 ARG A N 1
ATOM 642 C CA . ARG A 1 85 ? 14.589 2.945 3.807 1.00 91.56 85 ARG A CA 1
ATOM 643 C C . ARG A 1 85 ? 15.210 3.357 5.128 1.00 91.56 85 ARG A C 1
ATOM 645 O O . ARG A 1 85 ? 16.184 2.748 5.554 1.00 91.56 85 ARG A O 1
ATOM 652 N N . ARG A 1 86 ? 14.604 4.332 5.803 1.00 85.00 86 ARG A N 1
ATOM 653 C CA . ARG A 1 86 ? 14.932 4.703 7.189 1.00 85.00 86 ARG A CA 1
ATOM 654 C C . ARG A 1 86 ? 13.734 4.479 8.095 1.00 85.00 86 ARG A C 1
ATOM 656 O O . ARG A 1 86 ? 12.600 4.707 7.679 1.00 85.00 86 ARG A O 1
ATOM 663 N N . ASP A 1 87 ? 14.007 4.074 9.324 1.00 72.75 87 ASP A N 1
ATOM 664 C CA . ASP A 1 87 ? 13.003 4.057 10.383 1.00 72.75 87 ASP A CA 1
ATOM 665 C C . ASP A 1 87 ? 12.928 5.449 11.025 1.00 72.75 87 ASP A C 1
ATOM 667 O O . ASP A 1 87 ? 13.943 6.123 11.169 1.00 72.75 87 ASP A O 1
ATOM 671 N N . ASP A 1 88 ? 11.751 5.880 11.479 1.00 58.66 88 ASP A N 1
ATOM 672 C CA . ASP A 1 88 ? 11.556 7.228 12.050 1.00 58.66 88 ASP A CA 1
ATOM 673 C C . ASP A 1 88 ? 12.387 7.493 13.328 1.00 58.66 88 ASP A C 1
ATOM 675 O O . ASP A 1 88 ? 12.501 8.631 13.784 1.00 58.66 88 ASP A O 1
ATOM 679 N N . GLU A 1 89 ? 12.962 6.443 13.922 1.00 56.81 89 GLU A N 1
ATOM 680 C CA . GLU A 1 89 ? 13.791 6.483 15.133 1.00 56.81 89 GLU A CA 1
ATOM 681 C C . GLU A 1 89 ? 15.304 6.401 14.842 1.00 56.81 89 GLU A C 1
ATOM 683 O O . GLU A 1 89 ? 16.114 6.442 15.773 1.00 56.81 89 GLU A O 1
ATOM 688 N N . SER A 1 90 ? 15.713 6.311 13.568 1.00 65.00 90 SER A N 1
ATOM 689 C CA . SER A 1 90 ? 17.118 6.169 13.181 1.00 65.00 90 SER A CA 1
ATOM 690 C C . SER A 1 90 ? 17.444 6.831 11.840 1.00 65.00 90 SER A C 1
ATOM 692 O O . SER A 1 90 ? 16.704 6.744 10.870 1.00 65.00 90 SER A O 1
ATOM 694 N N . ASP A 1 91 ? 18.620 7.447 11.747 1.00 72.44 91 ASP A N 1
ATOM 695 C CA . ASP A 1 91 ? 19.200 7.898 10.478 1.00 72.44 91 ASP A CA 1
ATOM 696 C C . ASP A 1 91 ? 19.900 6.766 9.700 1.00 72.44 91 ASP A C 1
ATOM 698 O O . ASP A 1 91 ? 20.457 6.998 8.623 1.00 72.44 91 ASP A O 1
ATOM 702 N N . ILE A 1 92 ? 19.864 5.536 10.225 1.00 83.00 92 ILE A N 1
ATOM 703 C CA . ILE A 1 92 ? 20.456 4.358 9.598 1.00 83.00 92 ILE A CA 1
ATOM 704 C C . ILE A 1 92 ? 19.535 3.854 8.490 1.00 83.00 92 ILE A C 1
ATOM 706 O O . ILE A 1 92 ? 18.379 3.501 8.720 1.00 83.00 92 ILE A O 1
ATOM 710 N N . SER A 1 93 ? 20.088 3.767 7.284 1.00 90.62 93 SER A N 1
ATOM 711 C CA . SER A 1 93 ? 19.384 3.225 6.131 1.00 90.62 93 SER A CA 1
ATOM 712 C C . SER A 1 93 ? 19.478 1.698 6.057 1.00 90.62 93 SER A C 1
ATOM 714 O O . SER A 1 93 ? 20.546 1.107 6.232 1.00 90.62 93 SER A O 1
ATOM 716 N N . THR A 1 94 ? 18.361 1.065 5.721 1.00 92.44 94 THR A N 1
ATOM 717 C CA . THR A 1 94 ? 18.257 -0.321 5.251 1.00 92.44 94 THR A CA 1
ATOM 718 C C . THR A 1 94 ? 18.131 -0.337 3.729 1.00 92.44 94 THR A C 1
ATOM 720 O O . THR A 1 94 ? 17.708 0.654 3.132 1.00 92.44 94 THR A O 1
ATOM 723 N N . TRP A 1 95 ? 18.540 -1.439 3.096 1.00 95.38 95 TRP A N 1
ATOM 724 C CA . TRP A 1 95 ? 18.680 -1.534 1.643 1.00 95.38 95 TRP A CA 1
ATOM 725 C C . TRP A 1 95 ? 18.140 -2.865 1.130 1.00 95.38 95 TRP A C 1
ATOM 727 O O . TRP A 1 95 ? 18.641 -3.919 1.524 1.00 95.38 95 TRP A O 1
ATOM 737 N N . ASP A 1 96 ? 17.180 -2.800 0.212 1.00 94.69 96 ASP A N 1
ATOM 738 C CA . ASP A 1 96 ? 16.597 -3.961 -0.464 1.00 94.69 96 ASP A CA 1
ATOM 739 C C . ASP A 1 96 ? 16.834 -3.873 -1.978 1.00 94.69 96 ASP A C 1
ATOM 741 O O . ASP A 1 96 ? 16.714 -2.799 -2.565 1.00 94.69 96 ASP A O 1
ATOM 745 N N . THR A 1 97 ? 17.131 -4.999 -2.635 1.00 95.81 97 THR A N 1
ATOM 746 C CA . THR A 1 97 ? 17.085 -5.088 -4.108 1.00 95.81 97 THR A CA 1
ATOM 747 C C . THR A 1 97 ? 15.693 -5.545 -4.526 1.00 95.81 97 THR A C 1
ATOM 749 O O . THR A 1 97 ? 15.224 -6.592 -4.078 1.00 95.81 97 THR A O 1
ATOM 752 N N . LEU A 1 98 ? 15.015 -4.759 -5.362 1.00 96.06 98 LEU A N 1
ATOM 753 C CA . LEU A 1 98 ? 13.649 -5.050 -5.791 1.00 96.06 98 LEU A CA 1
ATOM 754 C C . LEU A 1 98 ? 13.621 -6.005 -6.987 1.00 96.06 98 LEU A C 1
ATOM 756 O O . LEU A 1 98 ? 14.484 -5.964 -7.859 1.00 96.06 98 LEU A O 1
ATOM 760 N N . SER A 1 99 ? 12.583 -6.840 -7.042 1.00 95.88 99 SER A N 1
ATOM 761 C CA . SER A 1 99 ? 12.305 -7.742 -8.161 1.00 95.88 99 SER A CA 1
ATOM 762 C C . SER A 1 99 ? 10.989 -7.382 -8.841 1.00 95.88 99 SER A C 1
ATOM 764 O O . SER A 1 99 ? 9.995 -7.073 -8.187 1.00 95.88 99 SER A O 1
ATOM 766 N N . PHE A 1 100 ? 10.968 -7.479 -10.164 1.00 96.75 100 PHE A N 1
ATOM 767 C CA . PHE A 1 100 ? 9.849 -7.110 -11.019 1.00 96.75 100 PHE A CA 1
ATOM 768 C C . PHE A 1 100 ? 9.428 -8.289 -11.888 1.00 96.75 100 PHE A C 1
ATOM 770 O O . PHE A 1 100 ? 10.240 -9.130 -12.272 1.00 96.75 100 PHE A O 1
ATOM 777 N N . ALA A 1 101 ? 8.137 -8.351 -12.212 1.00 94.69 101 ALA A N 1
ATOM 778 C CA . ALA A 1 101 ? 7.642 -9.351 -13.144 1.00 94.69 101 ALA A CA 1
ATOM 779 C C . ALA A 1 101 ? 8.053 -8.993 -14.580 1.00 94.69 101 ALA A C 1
ATOM 781 O O . ALA A 1 101 ? 7.851 -7.865 -15.036 1.00 94.69 101 ALA A O 1
ATOM 782 N N . ARG A 1 102 ? 8.585 -9.983 -15.293 1.00 94.44 102 ARG A N 1
ATOM 783 C CA . ARG A 1 102 ? 8.985 -9.932 -16.699 1.00 94.44 102 ARG A CA 1
ATOM 784 C C . ARG A 1 102 ? 8.233 -11.000 -17.476 1.00 94.44 102 ARG A C 1
ATOM 786 O O . ARG A 1 102 ? 7.935 -12.052 -16.920 1.00 94.44 102 ARG A O 1
ATOM 793 N N . TYR A 1 103 ? 7.955 -10.746 -18.750 1.00 96.31 103 TYR A N 1
ATOM 794 C CA . TYR A 1 103 ? 7.324 -11.726 -19.631 1.00 96.31 103 TYR A CA 1
ATOM 795 C C . TYR A 1 103 ? 8.223 -12.113 -20.813 1.00 96.31 103 TYR A C 1
ATOM 797 O O . TYR A 1 103 ? 8.934 -11.271 -21.366 1.00 96.31 103 TYR A O 1
ATOM 805 N N . SER A 1 104 ? 8.152 -13.380 -21.223 1.00 93.62 104 SER A N 1
ATOM 806 C CA . SER A 1 104 ? 8.667 -13.891 -22.501 1.00 93.62 104 SER A CA 1
ATOM 807 C C . SER A 1 104 ? 7.771 -15.015 -23.025 1.00 93.62 104 SER A C 1
ATOM 809 O O . SER A 1 104 ? 7.116 -15.693 -22.234 1.00 93.62 104 SER A O 1
ATOM 811 N N . ASP A 1 105 ? 7.779 -15.266 -24.334 1.00 93.75 105 ASP A N 1
ATOM 812 C CA . ASP A 1 105 ? 7.018 -16.385 -24.911 1.00 93.75 105 ASP A CA 1
ATOM 813 C C . ASP A 1 105 ? 7.521 -17.769 -24.459 1.00 93.75 105 ASP A C 1
ATOM 815 O O . ASP A 1 105 ? 6.751 -18.726 -24.440 1.00 93.75 105 ASP A O 1
ATOM 819 N N . GLU A 1 106 ? 8.795 -17.887 -24.066 1.00 93.38 106 GLU A N 1
ATOM 820 C CA . GLU A 1 106 ? 9.395 -19.156 -23.632 1.00 93.38 106 GLU A CA 1
ATOM 821 C C . GLU A 1 106 ? 9.051 -19.508 -22.177 1.00 93.38 106 GLU A C 1
ATOM 823 O O . GLU A 1 106 ? 8.672 -20.642 -21.885 1.00 93.38 106 GLU A O 1
ATOM 828 N N . LEU A 1 107 ? 9.178 -18.543 -21.260 1.00 93.38 107 LEU A N 1
ATOM 829 C CA . LEU A 1 107 ? 9.034 -18.776 -19.816 1.00 93.38 107 LEU A CA 1
ATOM 830 C C . LEU A 1 107 ? 7.706 -18.266 -19.241 1.00 93.38 107 LEU A C 1
ATOM 832 O O . LEU A 1 107 ? 7.398 -18.527 -18.078 1.00 93.38 107 LEU A O 1
ATOM 836 N N . GLY A 1 108 ? 6.913 -17.531 -20.022 1.00 96.06 108 GLY A N 1
ATOM 837 C CA . GLY A 1 108 ? 5.777 -16.781 -19.499 1.00 96.06 108 GLY A CA 1
ATOM 838 C C . GLY A 1 108 ? 6.243 -15.684 -18.540 1.00 96.06 108 GLY A C 1
ATOM 839 O O . GLY A 1 108 ? 7.206 -14.972 -18.829 1.00 96.06 108 GLY A O 1
ATOM 840 N N . TRP A 1 109 ? 5.553 -15.540 -17.404 1.00 97.06 109 TRP A N 1
ATOM 841 C CA . TRP A 1 109 ? 5.919 -14.588 -16.353 1.00 97.06 109 TRP A CA 1
ATOM 842 C C . TRP A 1 109 ? 7.023 -15.139 -15.443 1.00 97.06 109 TRP A C 1
ATOM 844 O O . TRP A 1 109 ? 6.861 -16.200 -14.841 1.00 97.06 109 TRP A O 1
ATOM 854 N N . SER A 1 110 ? 8.099 -14.375 -15.272 1.00 94.56 110 SER A N 1
ATOM 855 C CA . SER A 1 110 ? 9.204 -14.660 -14.352 1.00 94.56 110 SER A CA 1
ATOM 856 C C . SER A 1 110 ? 9.545 -13.433 -13.501 1.00 94.56 110 SER A C 1
ATOM 858 O O . SER A 1 110 ? 9.121 -12.318 -13.804 1.00 94.56 110 SER A O 1
ATOM 860 N N . ALA A 1 111 ? 10.309 -13.625 -12.425 1.00 93.06 111 ALA A N 1
ATOM 861 C CA . ALA A 1 111 ? 10.889 -12.521 -11.663 1.00 93.06 111 ALA A CA 1
ATOM 862 C C . ALA A 1 111 ? 12.239 -12.106 -12.274 1.00 93.06 111 ALA A C 1
ATOM 864 O O . ALA A 1 111 ? 12.992 -12.958 -12.743 1.00 93.06 111 ALA A O 1
ATOM 865 N N . SER A 1 112 ? 12.526 -10.807 -12.264 1.00 93.69 112 SER A N 1
ATOM 866 C CA . SER A 1 112 ? 13.792 -10.197 -12.679 1.00 93.69 112 SER A CA 1
ATOM 867 C C . SER A 1 112 ? 14.154 -9.121 -11.666 1.00 93.69 112 SER A C 1
ATOM 869 O O . SER A 1 112 ? 13.325 -8.265 -11.369 1.00 93.69 112 SER A O 1
ATOM 871 N N . ASP A 1 113 ? 15.368 -9.135 -11.138 1.00 94.38 113 ASP A N 1
ATOM 872 C CA . ASP A 1 113 ? 15.866 -8.104 -10.217 1.00 94.38 113 ASP A CA 1
ATOM 873 C C . ASP A 1 113 ? 16.601 -6.957 -10.941 1.00 94.38 113 ASP A C 1
ATOM 875 O O . ASP A 1 113 ? 17.124 -6.028 -10.324 1.00 94.38 113 ASP A O 1
ATOM 879 N N . THR A 1 114 ? 16.597 -7.002 -12.275 1.00 95.31 114 THR A N 1
ATOM 880 C CA . THR A 1 114 ? 17.029 -5.917 -13.153 1.00 95.31 114 THR A CA 1
ATOM 881 C C . THR A 1 114 ? 15.868 -5.392 -13.986 1.00 95.31 114 THR A C 1
ATOM 883 O O . THR A 1 114 ? 14.971 -6.149 -14.376 1.00 95.31 114 THR A O 1
ATOM 886 N N . LEU A 1 115 ? 15.926 -4.095 -14.294 1.00 96.75 115 LEU A N 1
ATOM 887 C CA . LEU A 1 115 ? 15.087 -3.444 -15.299 1.00 96.75 115 LEU A CA 1
ATOM 888 C C . LEU A 1 115 ? 15.950 -2.891 -16.436 1.00 96.75 115 LEU A C 1
ATOM 890 O O . LEU A 1 115 ? 17.073 -2.438 -16.216 1.00 96.75 115 LEU A O 1
ATOM 894 N N . ILE A 1 116 ? 15.416 -2.900 -17.654 1.00 93.44 116 ILE A N 1
ATOM 895 C CA . ILE A 1 116 ? 16.097 -2.444 -18.868 1.00 93.44 116 ILE A CA 1
ATOM 896 C C . ILE A 1 116 ? 15.604 -1.068 -19.334 1.00 93.44 116 ILE A C 1
ATOM 898 O O . ILE A 1 116 ? 14.413 -0.846 -19.546 1.00 93.44 116 ILE A O 1
ATOM 902 N N . ASN A 1 117 ? 16.540 -0.152 -19.591 1.00 91.56 117 ASN A N 1
ATOM 903 C CA . ASN A 1 117 ? 16.272 1.243 -19.957 1.00 91.56 117 ASN A CA 1
ATOM 904 C C . ASN A 1 117 ? 15.263 1.879 -18.995 1.00 91.56 117 ASN A C 1
ATOM 906 O O . ASN A 1 117 ? 14.303 2.522 -19.424 1.00 91.56 117 ASN A O 1
ATOM 910 N N . ALA A 1 118 ? 15.444 1.602 -17.704 1.00 94.56 118 ALA A N 1
ATOM 911 C CA . ALA A 1 118 ? 14.501 2.019 -16.694 1.00 94.56 118 ALA A CA 1
ATOM 912 C C . ALA A 1 118 ? 14.553 3.532 -16.492 1.00 94.56 118 ALA A C 1
ATOM 914 O O . ALA A 1 118 ? 15.623 4.137 -16.538 1.00 94.56 118 ALA A O 1
ATOM 915 N N . ASP A 1 119 ? 13.394 4.117 -16.224 1.00 88.31 119 ASP A N 1
ATOM 916 C CA . ASP A 1 119 ? 13.266 5.531 -15.890 1.00 88.31 119 ASP A CA 1
ATOM 917 C C . ASP A 1 119 ? 12.268 5.699 -14.748 1.00 88.31 119 ASP A C 1
ATOM 919 O O . ASP A 1 119 ? 11.226 5.032 -14.718 1.00 88.31 119 ASP A O 1
ATOM 923 N N . ILE A 1 120 ? 12.603 6.579 -13.809 1.00 90.31 120 ILE A N 1
ATOM 924 C CA . ILE A 1 120 ? 11.757 6.936 -12.676 1.00 90.31 120 ILE A CA 1
ATOM 925 C C . ILE A 1 120 ? 11.345 8.396 -12.812 1.00 90.31 120 ILE A C 1
ATOM 927 O O . ILE A 1 120 ? 12.152 9.317 -12.683 1.00 90.31 120 ILE A O 1
ATOM 931 N N . ASP A 1 121 ? 10.054 8.619 -13.020 1.00 83.38 121 ASP A N 1
ATOM 932 C CA . ASP A 1 121 ? 9.500 9.960 -12.949 1.00 83.38 121 ASP A CA 1
ATOM 933 C C . ASP A 1 121 ? 9.345 10.347 -11.476 1.00 83.38 121 ASP A C 1
ATOM 935 O O . ASP A 1 121 ? 8.436 9.894 -10.776 1.00 83.38 121 ASP A O 1
ATOM 939 N N . THR A 1 122 ? 10.251 11.203 -11.012 1.00 71.00 122 THR A N 1
ATOM 940 C CA . THR A 1 122 ? 10.322 11.671 -9.622 1.00 71.00 122 THR A CA 1
ATOM 941 C C . THR A 1 122 ? 9.103 12.476 -9.187 1.00 71.00 122 THR A C 1
ATOM 943 O O . THR A 1 122 ? 8.853 12.589 -7.991 1.00 71.00 122 THR A O 1
ATOM 946 N N . LYS A 1 123 ? 8.317 13.011 -10.129 1.00 70.62 123 LYS A N 1
ATOM 947 C CA . LYS A 1 123 ? 7.062 13.707 -9.817 1.00 70.62 123 LYS A CA 1
ATOM 948 C C . LYS A 1 123 ? 5.926 12.726 -9.624 1.00 70.62 123 LYS A C 1
ATOM 950 O O . LYS A 1 123 ? 5.048 12.976 -8.810 1.00 70.62 123 LYS A O 1
ATOM 955 N N . THR A 1 124 ? 5.908 11.653 -10.416 1.00 70.31 124 THR A N 1
ATOM 956 C CA . THR A 1 124 ? 4.792 10.705 -10.420 1.00 70.31 124 THR A CA 1
ATOM 957 C C . THR A 1 124 ? 5.028 9.452 -9.587 1.00 70.31 124 THR A C 1
ATOM 959 O O . THR A 1 124 ? 4.088 8.692 -9.355 1.00 70.31 124 THR A O 1
ATOM 962 N N . GLY A 1 125 ? 6.268 9.207 -9.154 1.00 76.19 125 GLY A N 1
ATOM 963 C CA . GLY A 1 125 ? 6.676 7.922 -8.586 1.00 76.19 125 GLY A CA 1
ATOM 964 C C . GLY A 1 125 ? 6.484 6.773 -9.579 1.00 76.19 125 GLY A C 1
ATOM 965 O O . GLY A 1 125 ? 6.340 5.618 -9.170 1.00 76.19 125 GLY A O 1
ATOM 966 N N . ARG A 1 126 ? 6.401 7.081 -10.882 1.00 87.69 126 ARG A N 1
ATOM 967 C CA . ARG A 1 126 ? 6.157 6.096 -11.933 1.00 87.69 126 ARG A CA 1
ATOM 968 C C . ARG A 1 126 ? 7.488 5.570 -12.436 1.00 87.69 126 ARG A C 1
ATOM 970 O O . ARG A 1 126 ? 8.238 6.292 -13.087 1.00 87.69 126 ARG A O 1
ATOM 977 N N . LEU A 1 127 ? 7.738 4.301 -12.150 1.00 96.00 127 LEU A N 1
ATOM 978 C CA . LEU A 1 127 ? 8.862 3.553 -12.687 1.00 96.00 127 LEU A CA 1
ATOM 979 C C . LEU A 1 127 ? 8.435 2.929 -14.012 1.00 96.00 127 LEU A C 1
ATOM 981 O O . LEU A 1 127 ? 7.324 2.404 -14.145 1.00 96.00 127 LEU A O 1
ATOM 985 N N . THR A 1 128 ? 9.301 2.997 -15.006 1.00 94.38 128 THR A N 1
ATOM 986 C CA . THR A 1 128 ? 9.059 2.416 -16.322 1.00 94.38 128 THR A CA 1
ATOM 987 C C . THR A 1 128 ? 10.255 1.606 -16.772 1.00 94.38 128 THR A C 1
ATOM 989 O O . THR A 1 128 ? 11.370 1.832 -16.315 1.00 94.38 128 THR A O 1
ATOM 992 N N . GLU A 1 129 ? 9.997 0.657 -17.659 1.00 96.44 129 GLU A N 1
ATOM 993 C CA . GLU A 1 129 ? 10.993 -0.152 -18.346 1.00 96.44 129 GLU A CA 1
ATOM 994 C C . GLU A 1 129 ? 10.681 -0.126 -19.842 1.00 96.44 129 GLU A C 1
ATOM 996 O O . GLU A 1 129 ? 9.510 -0.182 -20.235 1.00 96.44 129 GLU A O 1
ATOM 1001 N N . PHE A 1 130 ? 11.721 -0.096 -20.676 1.00 93.31 130 PHE A N 1
ATOM 1002 C CA . PHE A 1 130 ? 11.579 -0.317 -22.109 1.00 93.31 130 PHE A CA 1
ATOM 1003 C C . PHE A 1 130 ? 12.656 -1.265 -22.631 1.00 93.31 130 PHE A C 1
ATOM 1005 O O . PHE A 1 130 ? 13.759 -0.854 -22.995 1.00 93.31 130 PHE A O 1
ATOM 1012 N N . VAL A 1 131 ? 12.321 -2.548 -22.731 1.00 92.88 131 VAL A N 1
ATOM 1013 C CA . VAL A 1 131 ? 13.196 -3.558 -23.323 1.00 92.88 131 VAL A CA 1
ATOM 1014 C C . VAL A 1 131 ? 13.063 -3.495 -24.839 1.00 92.88 131 VAL A C 1
ATOM 1016 O O . VAL A 1 131 ? 11.981 -3.706 -25.385 1.00 92.88 131 VAL A O 1
ATOM 1019 N N . LYS A 1 132 ? 14.176 -3.291 -25.541 1.00 85.62 132 LYS A N 1
ATOM 1020 C CA . LYS A 1 132 ? 14.223 -3.436 -27.000 1.00 85.62 132 LYS A CA 1
ATOM 1021 C C . LYS A 1 132 ? 14.764 -4.813 -27.365 1.00 85.62 132 LYS A C 1
ATOM 1023 O O . LYS A 1 132 ? 15.850 -5.167 -26.915 1.00 85.62 132 LYS A O 1
ATOM 1028 N N . GLY A 1 133 ? 14.068 -5.564 -28.216 1.00 78.88 133 GLY A N 1
ATOM 1029 C CA . GLY A 1 133 ? 14.594 -6.814 -28.786 1.00 78.88 133 GLY A CA 1
ATOM 1030 C C . GLY A 1 133 ? 15.706 -6.577 -29.817 1.00 78.88 133 GLY A C 1
ATOM 1031 O O . GLY A 1 133 ? 16.570 -7.424 -30.023 1.00 78.88 133 GLY A O 1
ATOM 1032 N N . ARG A 1 134 ? 15.719 -5.393 -30.443 1.00 77.44 134 ARG A N 1
ATOM 1033 C CA . ARG A 1 134 ? 16.798 -4.900 -31.314 1.00 77.44 134 ARG A CA 1
ATOM 1034 C C . ARG A 1 134 ? 16.834 -3.377 -31.327 1.00 77.44 134 ARG A C 1
ATOM 1036 O O . ARG A 1 134 ? 15.859 -2.742 -30.948 1.00 77.44 134 ARG A O 1
ATOM 1043 N N . GLY A 1 135 ? 17.902 -2.777 -31.855 1.00 69.25 135 GLY A N 1
ATOM 1044 C CA . GLY A 1 135 ? 18.107 -1.319 -31.826 1.00 69.25 135 GLY A CA 1
ATOM 1045 C C . GLY A 1 135 ? 16.971 -0.459 -32.402 1.00 69.25 135 GLY A C 1
ATOM 1046 O O . GLY A 1 135 ? 16.814 0.682 -31.981 1.00 69.25 135 GLY A O 1
ATOM 1047 N N . VAL A 1 136 ? 16.153 -1.009 -33.308 1.00 75.12 136 VAL A N 1
ATOM 1048 C CA . VAL A 1 136 ? 14.955 -0.341 -33.851 1.00 75.12 136 VAL A CA 1
ATOM 1049 C C . VAL A 1 136 ? 13.837 -0.209 -32.807 1.00 75.12 136 VAL A C 1
ATOM 1051 O O . VAL A 1 136 ? 13.090 0.763 -32.846 1.00 75.12 136 VAL A O 1
ATOM 1054 N N . GLY A 1 137 ? 13.733 -1.149 -31.863 1.00 77.56 137 GLY A N 1
ATOM 1055 C CA . GLY A 1 137 ? 12.690 -1.159 -30.836 1.00 77.56 137 GLY A CA 1
ATOM 1056 C C . GLY A 1 137 ? 11.296 -1.487 -31.374 1.00 77.56 137 GLY A C 1
ATOM 1057 O O . GLY A 1 137 ? 10.327 -0.907 -30.909 1.00 77.56 137 GLY A O 1
ATOM 1058 N N . ASP A 1 138 ? 11.187 -2.376 -32.362 1.00 80.19 138 ASP A N 1
ATOM 1059 C CA . ASP A 1 138 ? 9.918 -2.840 -32.951 1.00 80.19 138 ASP A CA 1
ATOM 1060 C C . ASP A 1 138 ? 9.429 -4.198 -32.406 1.00 80.19 138 ASP A C 1
ATOM 1062 O O . ASP A 1 138 ? 8.475 -4.768 -32.923 1.00 80.19 138 ASP A O 1
ATOM 1066 N N . CYS A 1 139 ? 10.104 -4.699 -31.373 1.00 86.75 139 CYS A N 1
ATOM 1067 C CA . CYS A 1 139 ? 9.757 -5.843 -30.532 1.00 86.75 139 CYS A CA 1
ATOM 1068 C C . CYS A 1 139 ? 10.422 -5.662 -29.157 1.00 86.75 139 CYS A C 1
ATOM 1070 O O . CYS A 1 139 ? 11.415 -4.927 -29.033 1.00 86.75 139 CYS A O 1
ATOM 1072 N N . GLY A 1 140 ? 9.916 -6.355 -28.143 1.00 93.75 140 GLY A N 1
ATOM 1073 C CA . GLY A 1 140 ? 10.389 -6.305 -26.763 1.00 93.75 140 GLY A CA 1
ATOM 1074 C C . GLY A 1 140 ? 9.241 -6.162 -25.767 1.00 93.75 140 GLY A C 1
ATOM 1075 O O . GLY A 1 140 ? 8.158 -6.711 -25.974 1.00 93.75 140 GLY A O 1
ATOM 1076 N N . SER A 1 141 ? 9.480 -5.432 -24.678 1.00 97.00 141 SER A N 1
ATOM 1077 C CA . SER A 1 141 ? 8.464 -5.166 -23.657 1.00 97.00 141 SER A CA 1
ATOM 1078 C C . SER A 1 141 ? 8.507 -3.736 -23.134 1.00 97.00 141 SER A C 1
ATOM 1080 O O . SER A 1 141 ? 9.548 -3.078 -23.129 1.00 97.00 141 SER A O 1
ATOM 1082 N N . ILE A 1 142 ? 7.347 -3.259 -22.690 1.00 96.31 142 ILE A N 1
ATOM 1083 C CA . ILE A 1 142 ? 7.201 -2.024 -21.921 1.00 96.31 142 ILE A CA 1
ATOM 1084 C C . ILE A 1 142 ? 6.508 -2.386 -20.618 1.00 96.31 142 ILE A C 1
ATOM 1086 O O . ILE A 1 142 ? 5.395 -2.912 -20.639 1.00 96.31 142 ILE A O 1
ATOM 1090 N N . GLY A 1 143 ? 7.150 -2.072 -19.500 1.00 95.44 143 GLY A N 1
ATOM 1091 C CA . GLY A 1 143 ? 6.567 -2.198 -18.172 1.00 95.44 143 GLY A CA 1
ATOM 1092 C C . GLY A 1 143 ? 6.356 -0.827 -17.545 1.00 95.44 143 GLY A C 1
ATOM 1093 O O . GLY A 1 143 ? 7.169 0.083 -17.719 1.00 95.44 143 GLY A O 1
ATOM 1094 N N . SER A 1 144 ? 5.263 -0.657 -16.805 1.00 95.44 144 SER A N 1
ATOM 1095 C CA . SER A 1 144 ? 5.067 0.516 -15.958 1.00 95.44 144 SER A CA 1
ATOM 1096 C C . SER A 1 144 ? 4.560 0.112 -14.587 1.00 95.44 144 SER A C 1
ATOM 1098 O O . SER A 1 144 ? 3.625 -0.678 -14.453 1.00 95.44 144 SER A O 1
ATOM 1100 N N . TRP A 1 145 ? 5.143 0.719 -13.562 1.00 95.75 145 TRP A N 1
ATOM 1101 C CA . TRP A 1 145 ? 4.787 0.542 -12.168 1.00 95.75 145 TRP A CA 1
ATOM 1102 C C . TRP A 1 145 ? 4.616 1.898 -11.498 1.00 95.75 145 TRP A C 1
ATOM 1104 O O . TRP A 1 145 ? 5.189 2.899 -11.923 1.00 95.75 145 TRP A O 1
ATOM 1114 N N . VAL A 1 146 ? 3.828 1.929 -10.432 1.00 89.56 146 VAL A N 1
ATOM 1115 C CA . VAL A 1 146 ? 3.687 3.109 -9.575 1.00 89.56 146 VAL A CA 1
ATOM 1116 C C . VAL A 1 146 ? 4.088 2.756 -8.158 1.00 89.56 146 VAL A C 1
ATOM 1118 O O . VAL A 1 146 ? 3.746 1.676 -7.665 1.00 89.56 146 VAL A O 1
ATOM 1121 N N . TRP A 1 147 ? 4.799 3.673 -7.514 1.00 85.19 147 TRP A N 1
ATOM 1122 C CA . TRP A 1 147 ? 5.109 3.572 -6.099 1.00 85.19 147 TRP A CA 1
ATOM 1123 C C . TRP A 1 147 ? 3.827 3.518 -5.259 1.00 85.19 147 TRP A C 1
ATOM 1125 O O . TRP A 1 147 ? 2.890 4.286 -5.471 1.00 85.19 147 TRP A O 1
ATOM 1135 N N . THR A 1 148 ? 3.781 2.595 -4.301 1.00 77.12 148 THR A N 1
ATOM 1136 C CA . THR A 1 148 ? 2.620 2.376 -3.417 1.00 77.12 148 THR A CA 1
ATOM 1137 C C . THR A 1 148 ? 2.817 2.920 -2.001 1.00 77.12 148 THR A C 1
ATOM 1139 O O . THR A 1 148 ? 1.961 2.712 -1.142 1.00 77.12 148 THR A O 1
ATOM 1142 N N . GLY A 1 149 ? 3.953 3.566 -1.721 1.00 72.56 149 GLY A N 1
ATOM 1143 C CA . GLY A 1 149 ? 4.382 3.873 -0.351 1.00 72.56 149 GLY A CA 1
ATOM 1144 C C . GLY A 1 149 ? 5.144 2.731 0.331 1.00 72.56 149 GLY A C 1
ATOM 1145 O O . GLY A 1 149 ? 5.481 2.842 1.505 1.00 72.56 149 GLY A O 1
ATOM 1146 N N . TYR A 1 150 ? 5.383 1.615 -0.364 1.00 79.19 150 TYR A N 1
ATOM 1147 C CA . TYR A 1 150 ? 6.205 0.505 0.131 1.00 79.19 150 TYR A CA 1
ATOM 1148 C C . TYR A 1 150 ? 6.894 -0.252 -1.000 1.00 79.19 150 TYR A C 1
ATOM 1150 O O . TYR A 1 150 ? 8.084 -0.521 -0.902 1.00 79.19 150 TYR A O 1
ATOM 1158 N N . ASP A 1 151 ? 6.172 -0.564 -2.073 1.00 85.75 151 ASP A N 1
ATOM 1159 C CA . ASP A 1 151 ? 6.733 -1.246 -3.245 1.00 85.75 151 ASP A CA 1
ATOM 1160 C C . ASP A 1 151 ? 6.139 -0.692 -4.552 1.00 85.75 151 ASP A C 1
ATOM 1162 O O . ASP A 1 151 ? 5.284 0.201 -4.533 1.00 85.75 151 ASP A O 1
ATOM 1166 N N . PHE A 1 152 ? 6.563 -1.218 -5.693 1.00 90.25 152 PHE A N 1
ATOM 1167 C CA . PHE A 1 152 ? 6.093 -0.841 -7.017 1.00 90.25 152 PHE A CA 1
ATOM 1168 C C . PHE A 1 152 ? 4.999 -1.787 -7.516 1.00 90.25 152 PHE A C 1
ATOM 1170 O O . PHE A 1 152 ? 5.222 -2.963 -7.790 1.00 90.25 152 PHE A O 1
ATOM 1177 N N . ALA A 1 153 ? 3.791 -1.255 -7.704 1.00 89.38 153 ALA A N 1
ATOM 1178 C CA . ALA A 1 153 ? 2.684 -2.015 -8.276 1.00 89.38 153 ALA A CA 1
ATOM 1179 C C . ALA A 1 153 ? 2.626 -1.834 -9.794 1.00 89.38 153 ALA A C 1
ATOM 1181 O O . ALA A 1 153 ? 2.487 -0.706 -10.278 1.00 89.38 153 ALA A O 1
ATOM 1182 N N . MET A 1 154 ? 2.654 -2.943 -10.540 1.00 95.38 154 MET A N 1
ATOM 1183 C CA . MET A 1 154 ? 2.529 -2.924 -11.999 1.00 95.38 154 MET A CA 1
ATOM 1184 C C . MET A 1 154 ? 1.172 -2.344 -12.405 1.00 95.38 154 MET A C 1
ATOM 1186 O O . MET A 1 154 ? 0.118 -2.759 -11.907 1.00 95.38 154 MET A O 1
ATOM 1190 N N . THR A 1 155 ? 1.197 -1.377 -13.314 1.00 93.62 155 THR A N 1
ATOM 1191 C CA . THR A 1 155 ? 0.009 -0.717 -13.862 1.00 93.62 155 THR A CA 1
ATOM 1192 C C . THR A 1 155 ? -0.330 -1.241 -15.246 1.00 93.62 155 THR A C 1
ATOM 1194 O O . THR A 1 155 ? -1.500 -1.494 -15.535 1.00 93.62 155 THR A O 1
ATOM 1197 N N . GLU A 1 156 ? 0.686 -1.454 -16.073 1.00 95.50 156 GLU A N 1
ATOM 1198 C CA . GLU A 1 156 ? 0.554 -1.937 -17.437 1.00 95.50 156 GLU A CA 1
ATOM 1199 C C . GLU A 1 156 ? 1.828 -2.682 -17.843 1.00 95.50 156 GLU A C 1
ATOM 1201 O O . GLU A 1 156 ? 2.930 -2.306 -17.436 1.00 95.50 156 GLU A O 1
ATOM 1206 N N . TYR A 1 157 ? 1.664 -3.732 -18.642 1.00 98.06 157 TYR A N 1
ATOM 1207 C CA . TYR A 1 157 ? 2.756 -4.424 -19.309 1.00 98.06 157 TYR A CA 1
ATOM 1208 C C . TYR A 1 157 ? 2.339 -4.759 -20.737 1.00 98.06 157 TYR A C 1
ATOM 1210 O O . TYR A 1 157 ? 1.337 -5.452 -20.958 1.00 98.06 157 TYR A O 1
ATOM 1218 N N . ALA A 1 158 ? 3.109 -4.266 -21.698 1.00 97.12 158 ALA A N 1
ATOM 1219 C CA . ALA A 1 158 ? 2.942 -4.553 -23.113 1.00 97.12 158 ALA A CA 1
ATOM 1220 C C . ALA A 1 158 ? 4.115 -5.389 -23.625 1.00 97.12 158 ALA A C 1
ATOM 1222 O O . ALA A 1 158 ? 5.252 -5.211 -23.182 1.00 97.12 158 ALA A O 1
ATOM 1223 N N . TYR A 1 159 ? 3.838 -6.296 -24.556 1.00 97.62 159 TYR A N 1
ATOM 1224 C CA . TYR A 1 159 ? 4.829 -7.224 -25.093 1.00 97.62 159 TYR A CA 1
ATOM 1225 C C . TYR A 1 159 ? 4.597 -7.484 -26.580 1.00 97.62 159 TYR A C 1
ATOM 1227 O O . TYR A 1 159 ? 3.470 -7.746 -26.997 1.00 97.62 159 TYR A O 1
ATOM 1235 N N . GLU A 1 160 ? 5.675 -7.456 -27.359 1.00 95.06 160 GLU A N 1
ATOM 1236 C CA . GLU A 1 160 ? 5.708 -7.872 -28.762 1.00 95.06 160 GLU A CA 1
ATOM 1237 C C . GLU A 1 160 ? 6.942 -8.756 -28.976 1.00 95.06 160 GLU A C 1
ATOM 1239 O O . GLU A 1 160 ? 8.067 -8.258 -29.014 1.00 95.06 160 GLU A O 1
ATOM 1244 N N . GLY A 1 161 ? 6.747 -10.068 -29.110 1.00 92.62 161 GLY A N 1
ATOM 1245 C CA . GLY A 1 161 ? 7.852 -11.011 -29.324 1.00 92.62 161 GLY A CA 1
ATOM 1246 C C . GLY A 1 161 ? 8.482 -10.914 -30.719 1.00 92.62 161 GLY A C 1
ATOM 1247 O O . GLY A 1 161 ? 9.683 -11.120 -30.879 1.00 92.62 161 GLY A O 1
ATOM 1248 N N . GLU A 1 162 ? 7.694 -10.538 -31.730 1.00 91.06 162 GLU A N 1
ATOM 1249 C CA . GLU A 1 162 ? 8.086 -10.588 -33.141 1.00 91.06 162 GLU A CA 1
ATOM 1250 C C . GLU A 1 162 ? 8.500 -9.215 -33.691 1.00 91.06 162 GLU A C 1
ATOM 1252 O O . GLU A 1 162 ? 7.720 -8.266 -33.737 1.00 91.06 162 GLU A O 1
ATOM 1257 N N . CYS A 1 163 ? 9.729 -9.108 -34.196 1.00 88.31 163 CYS A N 1
ATOM 1258 C CA . CYS A 1 163 ? 10.299 -7.851 -34.700 1.00 88.31 163 CYS A CA 1
ATOM 1259 C C . CYS A 1 163 ? 9.872 -7.548 -36.151 1.00 88.31 163 CYS A C 1
ATOM 1261 O O . CYS A 1 163 ? 10.698 -7.527 -37.066 1.00 88.31 163 CYS A O 1
ATOM 1263 N N . GLN A 1 164 ? 8.568 -7.345 -36.369 1.00 90.56 164 GLN A N 1
ATOM 1264 C CA . GLN A 1 164 ? 7.950 -7.131 -37.693 1.00 90.56 164 GLN A CA 1
ATOM 1265 C C . GLN A 1 164 ? 7.596 -5.656 -37.972 1.00 90.56 164 GLN A C 1
ATOM 1267 O O . GLN A 1 164 ? 6.706 -5.355 -38.769 1.00 90.56 164 GLN A O 1
ATOM 1272 N N . GLY A 1 165 ? 8.276 -4.710 -37.317 1.00 81.12 165 GLY A N 1
ATOM 1273 C CA . GLY A 1 165 ? 8.074 -3.273 -37.532 1.00 81.12 165 GLY A CA 1
ATOM 1274 C C . GLY A 1 165 ? 6.876 -2.665 -36.797 1.00 81.12 165 GLY A C 1
ATOM 1275 O O . GLY A 1 165 ? 6.500 -1.528 -37.094 1.00 81.12 165 GLY A O 1
ATOM 1276 N N . ARG A 1 166 ? 6.254 -3.384 -35.852 1.00 84.69 166 ARG A N 1
ATOM 1277 C CA . ARG A 1 166 ? 5.18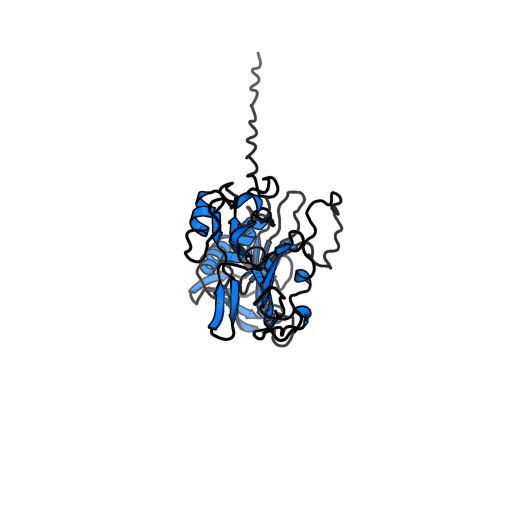0 -2.825 -35.025 1.00 84.69 166 ARG A CA 1
ATOM 1278 C C . ARG A 1 166 ? 5.772 -1.842 -34.016 1.00 84.69 166 ARG A C 1
ATOM 1280 O O . ARG A 1 166 ? 6.629 -2.197 -33.217 1.00 84.69 166 ARG A O 1
ATOM 1287 N N . LEU A 1 167 ? 5.280 -0.608 -34.040 1.00 80.50 167 LEU A N 1
ATOM 1288 C CA . LEU A 1 167 ? 5.735 0.427 -33.117 1.00 80.50 167 LEU A CA 1
ATOM 1289 C C . LEU A 1 167 ? 5.250 0.163 -31.675 1.00 80.50 167 LEU A C 1
ATOM 1291 O O . LEU A 1 167 ? 4.150 -0.386 -31.516 1.00 80.50 167 LEU A O 1
ATOM 1295 N N . PRO A 1 168 ? 6.023 0.566 -30.644 1.00 76.94 168 PRO A N 1
ATOM 1296 C CA . PRO A 1 168 ? 5.744 0.230 -29.247 1.00 76.94 168 PRO A CA 1
ATOM 1297 C C . PRO A 1 168 ? 4.362 0.634 -28.733 1.00 76.94 168 PRO A C 1
ATOM 1299 O O . PRO A 1 168 ? 3.737 -0.108 -27.980 1.00 76.94 168 PRO A O 1
ATOM 1302 N N . G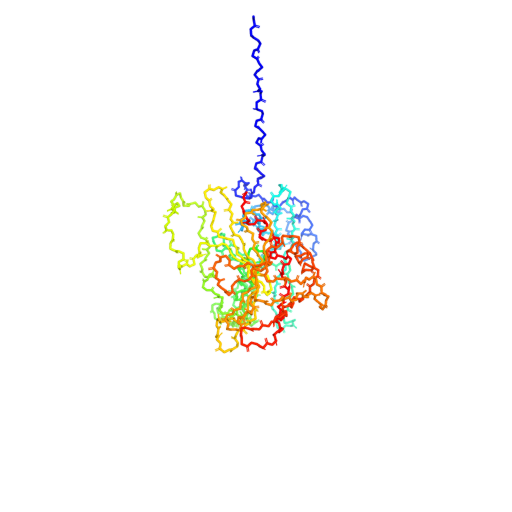LU A 1 169 ? 3.814 1.758 -29.195 1.00 84.00 169 GLU A N 1
ATOM 1303 C CA . GLU A 1 169 ? 2.479 2.230 -28.807 1.00 84.00 169 GLU A CA 1
ATOM 1304 C C . GLU A 1 169 ? 1.328 1.332 -29.297 1.00 84.00 169 GLU A C 1
ATOM 1306 O O . GLU A 1 169 ? 0.175 1.527 -28.912 1.00 84.00 169 GLU A O 1
ATOM 1311 N N . LYS A 1 170 ? 1.626 0.356 -30.165 1.00 89.06 170 LYS A N 1
ATOM 1312 C CA . LYS A 1 170 ? 0.666 -0.623 -30.697 1.00 89.06 170 LYS A CA 1
ATOM 1313 C C . LYS A 1 170 ? 0.912 -2.043 -30.191 1.00 89.06 170 LYS A C 1
ATOM 1315 O O . LYS A 1 170 ? 0.218 -2.962 -30.644 1.00 89.06 170 LYS A O 1
ATOM 1320 N N . TRP A 1 171 ? 1.909 -2.248 -29.332 1.00 92.75 171 TRP A N 1
ATOM 1321 C CA . TRP A 1 171 ? 2.190 -3.564 -28.765 1.00 92.75 171 TRP A CA 1
ATOM 1322 C C . TRP A 1 171 ? 1.000 -4.048 -27.921 1.00 92.75 171 TRP A C 1
ATOM 1324 O O . TRP A 1 171 ? 0.369 -3.242 -27.229 1.00 92.75 171 TRP A O 1
ATOM 1334 N N . PRO A 1 172 ? 0.643 -5.342 -27.987 1.00 96.12 172 PRO A N 1
ATOM 1335 C CA . PRO A 1 172 ? -0.396 -5.915 -27.143 1.00 96.12 172 PRO A CA 1
ATOM 1336 C C . PRO A 1 172 ? -0.124 -5.681 -25.654 1.00 96.12 172 PRO A C 1
ATOM 1338 O O . PRO A 1 172 ? 0.932 -6.043 -25.138 1.00 96.12 172 PRO A O 1
ATOM 1341 N N . VAL A 1 173 ? -1.108 -5.121 -24.950 1.00 96.75 173 VAL A N 1
ATOM 1342 C CA . VAL A 1 173 ? -1.095 -5.038 -23.486 1.00 96.75 173 VAL A CA 1
ATOM 1343 C C . VAL A 1 173 ? -1.518 -6.394 -22.931 1.00 96.75 173 VAL A C 1
ATOM 1345 O O . VAL A 1 173 ? -2.685 -6.774 -23.031 1.00 96.75 173 VAL A O 1
ATOM 1348 N N . ILE A 1 174 ? -0.563 -7.126 -22.366 1.00 96.06 174 ILE A N 1
ATOM 1349 C CA . ILE A 1 174 ? -0.768 -8.476 -21.819 1.00 96.06 174 ILE A CA 1
ATOM 1350 C C . ILE A 1 174 ? -1.110 -8.456 -20.327 1.00 96.06 174 ILE A C 1
ATOM 1352 O O . ILE A 1 174 ? -1.661 -9.419 -19.799 1.00 96.06 174 ILE A O 1
ATOM 1356 N N . TYR A 1 175 ? -0.834 -7.339 -19.656 1.00 96.31 175 TYR A N 1
ATOM 1357 C CA . TYR A 1 175 ? -1.331 -7.051 -18.321 1.00 96.31 175 TYR A CA 1
ATOM 1358 C C . TYR A 1 175 ? -1.763 -5.593 -18.242 1.00 96.31 175 TYR A C 1
ATOM 1360 O O . TYR A 1 175 ? -1.015 -4.682 -18.594 1.00 96.31 175 TYR A O 1
ATOM 1368 N N . LYS A 1 176 ? -2.968 -5.367 -17.724 1.00 94.56 176 LYS A N 1
ATOM 1369 C CA . LYS A 1 176 ? -3.445 -4.040 -17.356 1.00 94.56 176 LYS A CA 1
ATOM 1370 C C . LYS A 1 176 ? -4.109 -4.141 -16.003 1.00 94.56 176 LYS A C 1
ATOM 1372 O O . LYS A 1 176 ? -5.047 -4.919 -15.828 1.00 94.56 176 LYS A O 1
ATOM 1377 N N . ARG A 1 177 ? -3.642 -3.340 -15.052 1.00 87.00 177 ARG A N 1
ATOM 1378 C CA . ARG A 1 177 ? -4.285 -3.241 -13.747 1.00 87.00 177 ARG A CA 1
ATOM 1379 C C . ARG A 1 177 ? -5.720 -2.759 -13.963 1.00 87.00 177 ARG A C 1
ATOM 1381 O O . ARG A 1 177 ? -5.925 -1.679 -14.522 1.00 87.00 177 ARG A O 1
ATOM 1388 N N . ALA A 1 178 ? -6.701 -3.557 -13.537 1.00 75.44 178 ALA A N 1
ATOM 1389 C CA . ALA A 1 178 ? -8.098 -3.134 -13.522 1.00 75.44 178 ALA A CA 1
ATOM 1390 C C . ALA A 1 178 ? -8.196 -1.806 -12.760 1.00 75.44 178 ALA A C 1
ATOM 1392 O O . ALA A 1 178 ? -7.507 -1.640 -11.754 1.00 75.44 178 ALA A O 1
ATOM 1393 N N . SER A 1 179 ? -8.962 -0.858 -13.310 1.00 50.41 179 SER A N 1
ATOM 1394 C CA . SER A 1 179 ? -9.038 0.551 -12.916 1.00 50.41 179 SER A CA 1
ATOM 1395 C C . SER A 1 179 ? -8.572 0.807 -11.492 1.00 50.41 179 SER A C 1
ATOM 1397 O O . SER A 1 179 ? -9.270 0.482 -10.534 1.00 50.41 179 SER A O 1
ATOM 1399 N N . ALA A 1 180 ? -7.395 1.416 -11.352 1.00 44.91 180 ALA A N 1
ATOM 1400 C CA . ALA A 1 180 ? -7.023 1.979 -10.069 1.00 44.91 180 ALA A CA 1
ATOM 1401 C C . ALA A 1 180 ? -8.093 3.018 -9.666 1.00 44.91 180 ALA A C 1
ATOM 1403 O O . ALA A 1 180 ? -8.598 3.723 -10.557 1.00 44.91 180 ALA A O 1
ATOM 1404 N N . PRO A 1 181 ? -8.432 3.133 -8.367 1.00 42.53 181 PRO A N 1
ATOM 1405 C CA . PRO A 1 181 ? -9.205 4.264 -7.875 1.00 42.53 181 PRO A CA 1
ATOM 1406 C C . PRO A 1 181 ? -8.553 5.560 -8.371 1.00 42.53 181 PRO A C 1
ATOM 1408 O O . PRO A 1 181 ? -7.335 5.620 -8.551 1.00 42.53 181 PRO A O 1
ATOM 1411 N N . GLU A 1 182 ? -9.350 6.594 -8.619 1.00 37.88 182 GLU A N 1
ATOM 1412 C CA . GLU A 1 182 ? -8.911 7.875 -9.196 1.00 37.88 182 GLU A CA 1
ATOM 1413 C C . GLU A 1 182 ? -7.690 8.497 -8.483 1.00 37.88 182 GLU A C 1
ATOM 1415 O O . GLU A 1 182 ? -6.870 9.154 -9.118 1.00 37.88 182 GLU A O 1
ATOM 1420 N N . SER A 1 183 ? -7.478 8.142 -7.212 1.00 37.75 183 SER A N 1
ATOM 1421 C CA . SER A 1 183 ? -6.310 8.481 -6.391 1.00 37.75 183 SER A CA 1
ATOM 1422 C C . SER A 1 183 ? -4.950 7.991 -6.912 1.00 37.75 183 SER A C 1
ATOM 1424 O O . SER A 1 183 ? -3.935 8.392 -6.366 1.00 37.75 183 SER A O 1
ATOM 1426 N N . ALA A 1 184 ? -4.895 7.116 -7.921 1.00 38.03 184 ALA A N 1
ATOM 1427 C CA . ALA A 1 184 ? -3.637 6.647 -8.517 1.00 38.03 184 ALA A CA 1
ATOM 1428 C C . ALA A 1 184 ? -3.299 7.312 -9.868 1.00 38.03 184 ALA A C 1
ATOM 1430 O O . ALA A 1 184 ? -2.325 6.913 -10.507 1.00 38.03 184 ALA A O 1
ATOM 1431 N N . ARG A 1 185 ? -4.122 8.258 -10.353 1.00 37.38 185 ARG A N 1
ATOM 1432 C CA . ARG A 1 185 ? -3.895 8.974 -11.631 1.00 37.38 185 ARG A CA 1
ATOM 1433 C C . ARG A 1 185 ? -3.337 10.385 -11.462 1.00 37.38 185 ARG A C 1
ATOM 1435 O O . ARG A 1 185 ? -2.892 10.969 -12.445 1.00 37.38 185 ARG A O 1
ATOM 1442 N N . THR A 1 186 ? -3.320 10.905 -10.245 1.00 35.19 186 THR A N 1
ATOM 1443 C CA . THR A 1 186 ? -2.640 12.149 -9.889 1.00 35.19 186 THR A CA 1
ATOM 1444 C C . THR A 1 186 ? -1.605 11.823 -8.826 1.00 35.19 186 THR A C 1
ATOM 1446 O O . THR A 1 186 ? -1.996 11.393 -7.743 1.00 35.19 186 THR A O 1
ATOM 1449 N N . PRO A 1 187 ? -0.310 11.984 -9.118 1.00 38.91 187 PRO A N 1
ATOM 1450 C CA . PRO A 1 187 ? 0.699 11.985 -8.075 1.00 38.91 187 PRO A CA 1
ATOM 1451 C C . PRO A 1 187 ? 0.413 13.087 -7.070 1.00 38.91 187 PRO A C 1
ATOM 1453 O O . PRO A 1 187 ? -0.090 14.151 -7.448 1.00 38.91 187 PRO A O 1
ATOM 1456 N N . ASP A 1 188 ? 0.775 12.838 -5.818 1.00 40.34 188 ASP A N 1
ATOM 1457 C CA . ASP A 1 188 ? 0.758 13.860 -4.784 1.00 40.34 188 ASP A CA 1
ATOM 1458 C C . ASP A 1 188 ? 1.588 15.077 -5.247 1.00 40.34 188 ASP A C 1
ATOM 1460 O O . ASP A 1 188 ? 2.720 14.914 -5.713 1.00 40.34 188 ASP A O 1
ATOM 1464 N N . PRO A 1 189 ? 1.060 16.311 -5.167 1.00 36.75 189 PRO A N 1
ATOM 1465 C CA . PRO A 1 189 ? 1.879 17.493 -5.380 1.00 36.75 189 PRO A CA 1
ATOM 1466 C C . PRO A 1 189 ? 2.963 17.599 -4.296 1.00 36.75 189 PRO A C 1
ATOM 1468 O O . PRO A 1 189 ? 2.716 17.361 -3.115 1.00 36.75 189 PRO A O 1
ATOM 1471 N N . VAL A 1 190 ? 4.167 17.988 -4.730 1.00 34.28 190 VAL A N 1
ATOM 1472 C CA . VAL A 1 190 ? 5.354 18.243 -3.899 1.00 34.28 190 VAL A CA 1
ATOM 1473 C C . VAL A 1 190 ? 5.042 19.255 -2.788 1.00 34.28 190 VAL A C 1
ATOM 1475 O O . VAL A 1 190 ? 4.398 20.276 -3.034 1.00 34.28 190 VAL A O 1
ATOM 1478 N N . LEU A 1 191 ? 5.564 18.979 -1.588 1.00 39.59 191 LEU A N 1
ATOM 1479 C CA . LEU A 1 191 ? 5.506 19.779 -0.354 1.00 39.59 191 LEU A CA 1
ATOM 1480 C C . LEU A 1 191 ? 6.275 21.121 -0.419 1.00 39.59 191 LEU A C 1
ATOM 1482 O O . LEU A 1 191 ? 6.850 21.542 0.574 1.00 39.59 191 LEU A O 1
ATOM 1486 N N . ASP A 1 192 ? 6.244 21.819 -1.553 1.00 35.06 192 ASP A N 1
ATOM 1487 C CA . ASP A 1 192 ? 6.746 23.193 -1.699 1.00 35.06 192 ASP A CA 1
ATOM 1488 C C . ASP A 1 192 ? 5.649 24.109 -2.256 1.00 35.06 192 ASP A C 1
ATOM 1490 O O . ASP A 1 192 ? 5.855 24.884 -3.192 1.00 35.06 192 ASP A O 1
ATOM 1494 N N . ASN A 1 193 ? 4.451 24.033 -1.672 1.00 35.06 193 ASN A N 1
ATOM 1495 C CA . ASN A 1 193 ? 3.528 25.155 -1.752 1.00 35.06 193 ASN A CA 1
ATOM 1496 C C . ASN A 1 193 ? 3.486 25.869 -0.390 1.00 35.06 193 ASN A C 1
ATOM 1498 O O . ASN A 1 193 ? 2.920 25.316 0.554 1.00 35.06 193 ASN A O 1
ATOM 1502 N N . PRO A 1 194 ? 4.067 27.078 -0.260 1.00 38.38 194 PRO A N 1
ATOM 1503 C CA . PRO A 1 194 ? 3.996 27.869 0.970 1.00 38.38 194 PRO A CA 1
ATOM 1504 C C . PRO A 1 194 ? 2.569 28.338 1.305 1.00 38.38 194 PRO A C 1
ATOM 1506 O O . PRO A 1 194 ? 2.340 28.850 2.399 1.00 38.38 194 PRO A O 1
ATOM 1509 N N . ASP A 1 195 ? 1.603 28.112 0.414 1.00 36.72 195 ASP A N 1
ATOM 1510 C CA . ASP A 1 195 ? 0.190 28.380 0.653 1.00 36.72 195 ASP A CA 1
ATOM 1511 C C . ASP A 1 195 ? -0.537 27.108 1.122 1.00 36.72 195 ASP A C 1
ATOM 1513 O O . ASP A 1 195 ? -1.302 26.475 0.390 1.00 36.72 195 ASP A O 1
ATOM 1517 N N . ALA A 1 196 ? -0.312 26.725 2.379 1.00 36.16 196 ALA A N 1
ATOM 1518 C CA . ALA A 1 196 ? -1.239 25.844 3.081 1.00 36.16 196 ALA A CA 1
ATOM 1519 C C . ALA A 1 196 ? -2.633 26.502 3.136 1.00 36.16 196 ALA A C 1
ATOM 1521 O O . ALA A 1 196 ? -2.724 27.675 3.516 1.00 36.16 196 ALA A O 1
ATOM 1522 N N . PRO A 1 197 ? -3.749 25.789 2.892 1.00 36.44 197 PRO A N 1
ATOM 1523 C CA . PRO A 1 197 ? -5.014 26.234 3.433 1.00 36.44 197 PRO A CA 1
ATOM 1524 C C . PRO A 1 197 ? -5.036 25.863 4.918 1.00 36.44 197 PRO A C 1
ATOM 1526 O O . PRO A 1 197 ? -5.327 24.731 5.306 1.00 36.44 197 PRO A O 1
ATOM 1529 N N . ALA A 1 198 ? -4.729 26.853 5.754 1.00 43.09 198 ALA A N 1
ATOM 1530 C CA . ALA A 1 198 ? -5.238 26.908 7.115 1.00 43.09 198 ALA A CA 1
ATOM 1531 C C . ALA A 1 198 ? -6.774 26.783 7.080 1.00 43.09 198 ALA A C 1
ATOM 1533 O O . ALA A 1 198 ? -7.406 27.395 6.226 1.00 43.09 198 ALA A O 1
ATOM 1534 N N . GLN A 1 199 ? -7.342 25.980 7.987 1.00 40.69 199 GLN A N 1
ATOM 1535 C CA . GLN A 1 199 ? -8.773 25.890 8.337 1.00 40.69 199 GLN A CA 1
ATOM 1536 C C . GLN A 1 199 ? -9.772 26.249 7.214 1.00 40.69 199 GLN A C 1
ATOM 1538 O O . GLN A 1 199 ? -10.125 27.409 7.016 1.00 40.69 199 GLN A O 1
ATOM 1543 N N . GLY A 1 200 ? -10.296 25.227 6.531 1.00 48.53 200 GLY A N 1
ATOM 1544 C CA . GLY A 1 200 ? -11.307 25.399 5.478 1.00 48.53 200 GLY A CA 1
ATOM 1545 C C . GLY A 1 200 ? -11.129 24.510 4.246 1.00 48.53 200 GLY A C 1
ATOM 1546 O O . GLY A 1 200 ? -11.780 24.760 3.236 1.00 48.53 200 GLY A O 1
ATOM 1547 N N . ALA A 1 201 ? -10.257 23.496 4.301 1.00 55.16 201 ALA A N 1
ATOM 1548 C CA . ALA A 1 201 ? -10.094 22.535 3.215 1.00 55.16 201 ALA A CA 1
ATOM 1549 C C . ALA A 1 201 ? -11.412 21.791 2.937 1.00 55.16 201 ALA A C 1
ATOM 1551 O O . ALA A 1 201 ? -12.068 21.297 3.857 1.00 55.16 201 ALA A O 1
ATOM 1552 N N . ASP A 1 202 ? -11.791 21.707 1.661 1.00 60.34 202 ASP A N 1
ATOM 1553 C CA . ASP A 1 202 ? -12.938 20.919 1.226 1.00 60.34 202 ASP A CA 1
ATOM 1554 C C . ASP A 1 202 ? -12.609 19.422 1.332 1.00 60.34 202 ASP A C 1
ATOM 1556 O O . ASP A 1 202 ? -12.070 18.806 0.414 1.00 60.34 202 ASP A O 1
ATOM 1560 N N . CYS A 1 203 ? -12.930 18.831 2.484 1.00 62.09 203 CYS A N 1
ATOM 1561 C CA . CYS A 1 203 ? -12.726 17.408 2.742 1.00 62.09 203 CYS A CA 1
ATOM 1562 C C . CYS A 1 203 ? -13.728 16.508 1.994 1.00 62.09 203 CYS A C 1
ATOM 1564 O O . CYS A 1 203 ? -13.719 15.298 2.217 1.00 62.09 203 CYS A O 1
ATOM 1566 N N . SER A 1 204 ? -14.600 17.058 1.135 1.00 55.94 204 SER A N 1
ATOM 1567 C CA . SER A 1 204 ? -15.478 16.258 0.269 1.00 55.94 204 SER A CA 1
ATOM 1568 C C . SER A 1 204 ? -14.763 15.716 -0.973 1.00 55.94 204 SER A C 1
ATOM 1570 O O . SER A 1 204 ? -15.299 14.844 -1.659 1.00 55.94 204 SER A O 1
ATOM 1572 N N . VAL A 1 205 ? -13.535 16.176 -1.233 1.00 50.31 205 VAL A N 1
ATOM 1573 C CA . VAL A 1 205 ? -12.713 15.756 -2.371 1.00 50.31 205 VAL A CA 1
ATOM 1574 C C . VAL A 1 205 ? -11.418 15.122 -1.865 1.00 50.31 205 VAL A C 1
ATOM 1576 O O . VAL A 1 205 ? -10.860 15.539 -0.848 1.00 50.31 205 VAL A O 1
ATOM 1579 N N . ALA A 1 206 ? -10.938 14.082 -2.552 1.00 48.25 206 ALA A N 1
ATOM 1580 C CA . ALA A 1 206 ? -9.672 13.429 -2.225 1.00 48.25 206 ALA A CA 1
ATOM 1581 C C . ALA A 1 206 ? -8.533 14.472 -2.134 1.00 48.25 206 ALA A C 1
ATOM 1583 O O . ALA A 1 206 ? -8.455 15.338 -3.007 1.00 48.25 206 ALA A O 1
ATOM 1584 N N . PRO A 1 207 ? -7.666 14.414 -1.101 1.00 53.53 207 PRO A N 1
ATOM 1585 C CA . PRO A 1 207 ? -7.438 13.295 -0.175 1.00 53.53 207 PRO A CA 1
ATOM 1586 C C . PRO A 1 207 ? -8.347 13.252 1.076 1.00 53.53 207 PRO A C 1
ATOM 1588 O O . PRO A 1 207 ? -7.993 12.619 2.065 1.00 53.53 207 PRO A O 1
ATOM 1591 N N . PHE A 1 208 ? -9.525 13.890 1.071 1.00 62.22 208 PHE A N 1
ATOM 1592 C CA . PHE A 1 208 ? -10.527 13.815 2.155 1.00 62.22 208 PHE A CA 1
ATOM 1593 C C . PHE A 1 208 ? -9.997 14.229 3.534 1.00 62.22 208 PHE A C 1
ATOM 1595 O O . PHE A 1 208 ? -10.518 13.815 4.568 1.00 62.22 208 PHE A O 1
ATOM 1602 N N . CYS A 1 209 ? -8.946 15.051 3.556 1.00 75.38 209 CYS A N 1
ATOM 1603 C CA . CYS A 1 209 ? -8.282 15.468 4.785 1.00 75.38 209 CYS A CA 1
ATOM 1604 C C . CYS A 1 209 ? -7.783 14.285 5.647 1.00 75.38 209 CYS A C 1
ATOM 1606 O O . CYS A 1 209 ? -7.721 14.386 6.875 1.00 75.38 209 CYS A O 1
ATOM 1608 N N . GLU A 1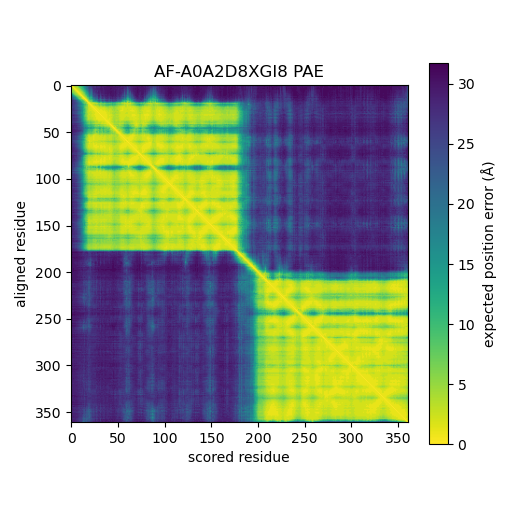 210 ? -7.378 13.177 5.026 1.00 78.25 210 GLU A N 1
ATOM 1609 C CA . GLU A 1 210 ? -6.770 12.037 5.713 1.00 78.25 210 GLU A CA 1
ATOM 1610 C C . GLU A 1 210 ? -5.659 11.395 4.875 1.00 78.25 210 GLU A C 1
ATOM 1612 O O . GLU A 1 210 ? -5.701 11.373 3.648 1.00 78.25 210 GLU A O 1
ATOM 1617 N N . ASN A 1 211 ? -4.665 10.828 5.551 1.00 79.81 211 ASN A N 1
ATOM 1618 C CA . ASN A 1 211 ? -3.767 9.848 4.951 1.00 79.81 211 ASN A CA 1
ATOM 1619 C C . ASN A 1 211 ? -4.416 8.488 5.171 1.00 79.81 211 ASN A C 1
ATOM 1621 O O . ASN A 1 211 ? -4.898 8.238 6.274 1.00 79.81 211 ASN A O 1
ATOM 1625 N N . ARG A 1 212 ? -4.425 7.601 4.176 1.00 84.19 212 ARG A N 1
ATOM 1626 C CA . ARG A 1 212 ? -5.019 6.269 4.333 1.00 84.19 212 ARG A CA 1
ATOM 1627 C C . ARG A 1 212 ? -4.306 5.202 3.522 1.00 84.19 212 ARG A C 1
ATOM 1629 O O . ARG A 1 212 ? -3.732 5.498 2.477 1.00 84.19 212 ARG A O 1
ATOM 1636 N N . ARG A 1 213 ? -4.377 3.956 3.983 1.00 79.88 213 ARG A N 1
ATOM 1637 C CA . ARG A 1 213 ? -3.729 2.796 3.368 1.00 79.88 213 ARG A CA 1
ATOM 1638 C C . ARG A 1 213 ? -4.533 1.524 3.621 1.00 79.88 213 ARG A C 1
ATOM 1640 O O . ARG A 1 213 ? -5.161 1.385 4.664 1.00 79.88 213 ARG A O 1
ATOM 1647 N N . TYR A 1 214 ? -4.490 0.587 2.678 1.00 80.12 214 TYR A N 1
ATOM 1648 C CA . TYR A 1 214 ? -5.038 -0.752 2.879 1.00 80.12 214 TYR A CA 1
ATOM 1649 C C . TYR A 1 214 ? -3.956 -1.727 3.349 1.00 80.12 214 TYR A C 1
ATOM 1651 O O . TYR A 1 214 ? -2.864 -1.779 2.777 1.00 80.12 214 TYR A O 1
ATOM 1659 N N . PHE A 1 215 ? -4.293 -2.537 4.348 1.00 79.00 215 PHE A N 1
ATOM 1660 C CA . PHE A 1 215 ? -3.544 -3.712 4.777 1.00 79.00 215 PHE A CA 1
ATOM 1661 C C . PHE A 1 215 ? -4.489 -4.904 4.773 1.00 79.00 215 PHE A C 1
ATOM 1663 O O . PHE A 1 215 ? -5.206 -5.131 5.744 1.00 79.00 215 PHE A O 1
ATOM 1670 N N . LYS A 1 216 ? -4.481 -5.662 3.669 1.00 89.94 216 LYS A N 1
ATOM 1671 C CA . LYS A 1 216 ? -5.412 -6.774 3.437 1.00 89.94 216 LYS A CA 1
ATOM 1672 C C . LYS A 1 216 ? -6.863 -6.323 3.668 1.00 89.94 216 LYS A C 1
ATOM 1674 O O . LYS A 1 216 ? -7.350 -5.510 2.888 1.00 89.94 216 LYS A O 1
ATOM 1679 N N . ASP A 1 217 ? -7.494 -6.771 4.750 1.00 87.19 217 ASP A N 1
ATOM 1680 C CA . ASP A 1 217 ? -8.912 -6.531 5.022 1.00 87.19 217 ASP A CA 1
ATOM 1681 C C . ASP A 1 217 ? -9.155 -5.226 5.802 1.00 87.19 217 ASP A C 1
ATOM 1683 O O . ASP A 1 217 ? -10.298 -4.860 6.066 1.00 87.19 217 ASP A O 1
ATOM 1687 N N . PHE A 1 218 ? -8.093 -4.497 6.164 1.00 92.00 218 PHE A N 1
ATOM 1688 C CA . PHE A 1 218 ? -8.186 -3.237 6.898 1.00 92.00 218 PHE A CA 1
ATOM 1689 C C . PHE A 1 218 ? -7.902 -2.024 6.012 1.00 92.00 218 PHE A C 1
ATOM 1691 O O . PHE A 1 218 ? -6.867 -1.955 5.349 1.00 92.00 218 PHE A O 1
ATOM 1698 N N . LEU A 1 219 ? -8.773 -1.017 6.086 1.00 88.19 219 LEU A N 1
ATOM 1699 C CA . LEU A 1 219 ? -8.482 0.361 5.697 1.00 88.19 219 LEU A CA 1
ATOM 1700 C C . LEU A 1 219 ? -8.063 1.142 6.939 1.00 88.19 219 LEU A C 1
ATOM 1702 O O . LEU A 1 219 ? -8.873 1.386 7.837 1.00 88.19 219 LEU A O 1
ATOM 1706 N N . VAL A 1 220 ? -6.810 1.569 6.978 1.00 90.62 220 VAL A N 1
ATOM 1707 C CA . VAL A 1 220 ? -6.298 2.443 8.027 1.00 90.62 220 VAL A CA 1
ATOM 1708 C C . VAL A 1 220 ? -6.198 3.876 7.533 1.00 90.62 220 VAL A C 1
ATOM 1710 O O . VAL A 1 220 ? -5.799 4.102 6.395 1.00 90.62 220 VAL A O 1
ATOM 1713 N N . SER A 1 221 ? -6.563 4.848 8.366 1.00 90.56 221 SER A N 1
ATOM 1714 C CA . SER A 1 221 ? -6.410 6.267 8.064 1.00 90.56 221 SER A CA 1
ATOM 1715 C C . SER A 1 221 ? -6.013 7.099 9.278 1.00 90.56 221 SER A C 1
ATOM 1717 O O . SER A 1 221 ? -6.298 6.729 10.415 1.00 90.56 221 SER A O 1
ATOM 1719 N N . CYS A 1 222 ? -5.344 8.223 9.032 1.00 87.56 222 CYS A N 1
ATOM 1720 C CA . CYS A 1 222 ? -5.033 9.269 9.999 1.00 87.56 222 CYS A CA 1
ATOM 1721 C C . CYS A 1 222 ? -5.484 10.616 9.429 1.00 87.56 222 CYS A C 1
ATOM 1723 O O . CYS A 1 222 ? -5.069 11.001 8.334 1.00 87.56 222 CYS A O 1
ATOM 1725 N N . ARG A 1 223 ? -6.323 11.346 10.166 1.00 86.00 223 ARG A N 1
ATOM 1726 C CA . ARG A 1 223 ? -6.832 12.671 9.762 1.00 86.00 223 ARG A CA 1
ATOM 1727 C C . ARG A 1 223 ? -5.710 13.703 9.688 1.00 86.00 223 ARG A C 1
ATOM 1729 O O . ARG A 1 223 ? -4.612 13.452 10.177 1.00 86.00 223 ARG A O 1
ATOM 1736 N N . GLN A 1 224 ? -5.953 14.866 9.088 1.00 81.12 224 GLN A N 1
ATOM 1737 C CA . GLN A 1 224 ? -4.988 15.971 9.128 1.00 81.12 224 GLN A CA 1
ATOM 1738 C C . GLN A 1 224 ? -4.543 16.296 10.569 1.00 81.12 224 GLN A C 1
ATOM 1740 O O . GLN A 1 224 ? -5.336 16.112 11.501 1.00 81.12 224 GLN A O 1
ATOM 1745 N N . PRO A 1 225 ? -3.288 16.747 10.760 1.00 77.44 225 PRO A N 1
ATOM 1746 C CA . PRO A 1 225 ? -2.802 17.210 12.054 1.00 77.44 225 PRO A CA 1
ATOM 1747 C C . PRO A 1 225 ? -3.731 18.251 12.673 1.00 77.44 225 PRO A C 1
ATOM 1749 O O . PRO A 1 225 ? -4.210 19.160 11.993 1.00 77.44 225 PRO A O 1
ATOM 1752 N N . ARG A 1 226 ? -3.976 18.109 13.975 1.00 75.88 226 ARG A N 1
ATOM 1753 C CA . ARG A 1 226 ? -4.534 19.175 14.808 1.00 75.88 226 ARG A CA 1
ATOM 1754 C C . ARG A 1 226 ? -3.467 20.248 15.048 1.00 75.88 226 ARG A C 1
ATOM 1756 O O . ARG A 1 226 ? -2.296 20.056 14.723 1.00 75.88 226 ARG A O 1
ATOM 1763 N N . ASP A 1 227 ? -3.862 21.350 15.680 1.00 74.56 227 ASP A N 1
ATOM 1764 C CA . ASP A 1 227 ? -2.959 22.459 16.025 1.00 74.56 227 ASP A CA 1
ATOM 1765 C C . ASP A 1 227 ? -1.759 22.019 16.889 1.00 74.56 227 ASP A C 1
ATOM 1767 O O . ASP A 1 227 ? -0.697 22.634 16.836 1.00 74.56 227 ASP A O 1
ATOM 1771 N N . ASP A 1 228 ? -1.911 20.946 17.673 1.00 75.62 228 ASP A N 1
ATOM 1772 C CA . ASP A 1 228 ? -0.855 20.359 18.507 1.00 75.62 228 ASP A CA 1
ATOM 1773 C C . ASP A 1 228 ? 0.028 19.337 17.763 1.00 75.62 228 ASP A C 1
ATOM 1775 O O . ASP A 1 228 ? 0.903 18.723 18.368 1.00 75.62 228 ASP A O 1
ATOM 1779 N N . GLY A 1 229 ? -0.184 19.150 16.457 1.00 76.12 229 GLY A N 1
ATOM 1780 C CA . GLY A 1 229 ? 0.531 18.179 15.628 1.00 76.12 229 GLY A CA 1
ATOM 1781 C C . GLY A 1 229 ? 0.016 16.742 15.750 1.00 76.12 229 GLY A C 1
ATOM 1782 O O . GLY A 1 229 ? 0.450 15.877 14.985 1.00 76.12 229 GLY A O 1
ATOM 1783 N N . SER A 1 230 ? -0.932 16.474 16.651 1.00 80.06 230 SER A N 1
ATOM 1784 C CA . SER A 1 230 ? -1.501 15.142 16.837 1.00 80.06 230 SER A CA 1
ATOM 1785 C C . SER A 1 230 ? -2.516 14.787 15.751 1.00 80.06 230 SER A C 1
ATOM 1787 O O . SER A 1 230 ? -3.169 15.654 15.163 1.00 80.06 230 SER A O 1
ATOM 1789 N N . ARG A 1 231 ? -2.699 13.488 15.494 1.00 88.31 231 ARG A N 1
ATOM 1790 C CA . ARG A 1 231 ? -3.627 12.983 14.472 1.00 88.31 231 ARG A CA 1
ATOM 1791 C C . ARG A 1 231 ? -4.540 11.912 15.060 1.00 88.31 231 ARG A C 1
ATOM 1793 O O . ARG A 1 231 ? -4.074 10.972 15.699 1.00 88.31 231 ARG A O 1
ATOM 1800 N N . TYR A 1 232 ? -5.847 12.034 14.806 1.00 88.44 232 TYR A N 1
ATOM 1801 C CA . TYR A 1 232 ? -6.776 10.921 15.015 1.00 88.44 232 TYR A CA 1
ATOM 1802 C C . TYR A 1 232 ? -6.531 9.868 13.943 1.00 88.44 232 TYR A C 1
ATOM 1804 O O . TYR A 1 232 ? -6.612 10.191 12.755 1.00 88.44 232 TYR A O 1
ATOM 1812 N N . CYS A 1 233 ? -6.316 8.625 14.354 1.00 94.25 233 CYS A N 1
ATOM 1813 C CA . CYS A 1 233 ? -6.147 7.501 13.448 1.00 94.25 233 CYS A CA 1
ATOM 1814 C C . CYS A 1 233 ? -7.168 6.398 13.717 1.00 94.25 233 CYS A C 1
ATOM 1816 O O . CYS A 1 233 ? -7.582 6.181 14.858 1.00 94.25 233 CYS A O 1
ATOM 1818 N N . SER A 1 234 ? -7.534 5.654 12.679 1.00 96.44 234 SER A N 1
ATOM 1819 C CA . SER A 1 234 ? -8.407 4.488 12.785 1.00 96.44 234 SER A CA 1
ATOM 1820 C C . SER A 1 234 ? -8.070 3.422 11.752 1.00 96.44 234 SER A C 1
ATOM 1822 O O . SER A 1 234 ? -7.862 3.749 10.591 1.00 96.44 234 SER A O 1
ATOM 1824 N N . ALA A 1 235 ? -8.059 2.159 12.164 1.00 96.75 235 ALA A N 1
ATOM 1825 C CA . ALA A 1 235 ? -8.037 0.982 11.310 1.00 96.75 235 ALA A CA 1
ATOM 1826 C C . ALA A 1 235 ? -9.433 0.358 11.296 1.00 96.75 235 ALA A C 1
ATOM 1828 O O . ALA A 1 235 ? -9.982 0.057 12.356 1.00 96.75 235 ALA A O 1
ATOM 1829 N N . ASN A 1 236 ? -10.006 0.183 10.108 1.00 95.88 236 ASN A N 1
ATOM 1830 C CA . ASN A 1 236 ? -11.381 -0.260 9.919 1.00 95.88 236 ASN A CA 1
ATOM 1831 C C . ASN A 1 236 ? -11.415 -1.515 9.042 1.00 95.88 236 ASN A C 1
ATOM 1833 O O . ASN A 1 236 ? -10.835 -1.516 7.960 1.00 95.88 236 ASN A O 1
ATOM 1837 N N . THR A 1 237 ? -12.131 -2.544 9.484 1.00 93.31 237 THR A N 1
ATOM 1838 C CA . THR A 1 237 ? -12.523 -3.715 8.678 1.00 93.31 237 THR A CA 1
ATOM 1839 C C . THR A 1 237 ? -14.040 -3.867 8.747 1.00 93.31 237 THR A C 1
ATOM 1841 O O . THR A 1 237 ? -14.676 -3.279 9.627 1.00 93.31 237 THR A O 1
ATOM 1844 N N . TYR A 1 238 ? -14.648 -4.595 7.819 1.00 90.69 238 TYR A N 1
ATOM 1845 C CA . TYR A 1 238 ? -16.100 -4.665 7.716 1.00 90.69 238 TYR A CA 1
ATOM 1846 C C . TYR A 1 238 ? -16.602 -5.998 7.161 1.00 90.69 238 TYR A C 1
ATOM 1848 O O . TYR A 1 238 ? -15.890 -6.710 6.457 1.00 90.69 238 TYR A O 1
ATOM 1856 N N . VAL A 1 239 ? -17.861 -6.302 7.471 1.00 87.81 239 VAL A N 1
ATOM 1857 C CA . VAL A 1 239 ? -18.648 -7.334 6.791 1.00 87.81 239 VAL A CA 1
ATOM 1858 C C . VAL A 1 239 ? -19.394 -6.644 5.660 1.00 87.81 239 VAL A C 1
ATOM 1860 O O . VAL A 1 239 ? -20.200 -5.748 5.906 1.00 87.81 239 VAL A O 1
ATOM 1863 N N . HIS A 1 240 ? -19.068 -7.003 4.421 1.00 74.81 240 HIS A N 1
ATOM 1864 C CA . HIS A 1 240 ? -19.652 -6.370 3.243 1.00 74.81 240 HIS A CA 1
ATOM 1865 C C . HIS A 1 240 ? -21.134 -6.721 3.105 1.00 74.81 240 HIS A C 1
ATOM 1867 O O . HIS A 1 240 ? -21.494 -7.895 3.163 1.00 74.81 240 HIS A O 1
ATOM 1873 N N . ASP A 1 241 ? -21.955 -5.702 2.861 1.00 76.31 241 ASP A N 1
ATOM 1874 C CA . ASP A 1 241 ? -23.352 -5.883 2.484 1.00 76.31 241 ASP A CA 1
ATOM 1875 C C . ASP A 1 241 ? -23.393 -6.261 0.999 1.00 76.31 241 ASP A C 1
ATOM 1877 O O . ASP A 1 241 ? -23.122 -5.442 0.119 1.00 76.31 241 ASP A O 1
ATOM 1881 N N . THR A 1 242 ? -23.715 -7.518 0.704 1.00 75.12 242 THR A N 1
ATOM 1882 C CA . THR A 1 242 ? -23.753 -8.013 -0.680 1.00 75.12 242 THR A CA 1
ATOM 1883 C C . THR A 1 242 ? -24.909 -7.445 -1.507 1.00 75.12 242 THR A C 1
ATOM 1885 O O . THR A 1 242 ? -24.897 -7.572 -2.734 1.00 75.12 242 THR A O 1
ATOM 1888 N N . GLU A 1 243 ? -25.904 -6.829 -0.866 1.00 71.88 243 GLU A N 1
ATOM 1889 C CA . GLU A 1 243 ? -27.035 -6.174 -1.527 1.00 71.88 243 GLU A CA 1
ATOM 1890 C C . GLU A 1 243 ? -26.736 -4.697 -1.854 1.00 71.88 243 GLU A C 1
ATOM 1892 O O . GLU A 1 243 ? -27.381 -4.118 -2.735 1.00 71.88 243 GLU A O 1
ATOM 1897 N N . ALA A 1 244 ? -25.709 -4.103 -1.231 1.00 61.06 244 ALA A N 1
ATOM 1898 C CA . ALA A 1 244 ? -25.262 -2.732 -1.468 1.00 61.06 244 ALA A CA 1
ATOM 1899 C C . ALA A 1 244 ? -23.795 -2.674 -1.964 1.00 61.06 244 ALA A C 1
ATOM 1901 O O . ALA A 1 244 ? -22.869 -2.849 -1.176 1.00 61.06 244 ALA A O 1
ATOM 1902 N N . PRO A 1 245 ? -23.525 -2.285 -3.231 1.00 43.81 245 PRO A N 1
ATOM 1903 C CA . PRO A 1 245 ? -22.181 -2.315 -3.841 1.00 43.81 245 PRO A CA 1
ATOM 1904 C C . PRO A 1 245 ? -21.054 -1.546 -3.121 1.00 43.81 245 PRO A C 1
ATOM 1906 O O . PRO A 1 245 ? -19.888 -1.707 -3.467 1.00 43.81 245 PRO A O 1
ATOM 1909 N N . ALA A 1 246 ? -21.384 -0.687 -2.154 1.00 53.72 246 ALA A N 1
ATOM 1910 C CA . ALA A 1 246 ? -20.433 0.036 -1.304 1.00 53.72 246 ALA A CA 1
ATOM 1911 C C . ALA A 1 246 ? -20.845 0.036 0.185 1.00 53.72 246 ALA A C 1
ATOM 1913 O O . ALA A 1 246 ? -20.341 0.845 0.966 1.00 53.72 246 ALA A O 1
ATOM 1914 N N . GLY A 1 247 ? -21.799 -0.820 0.564 1.00 64.88 247 GLY A N 1
ATOM 1915 C CA . GLY A 1 247 ? -22.324 -0.928 1.920 1.00 64.88 247 GLY A CA 1
ATOM 1916 C C . GLY A 1 247 ? -21.574 -1.952 2.768 1.00 64.88 247 GLY A C 1
ATOM 1917 O O . GLY A 1 247 ? -20.815 -2.793 2.276 1.00 64.88 247 GLY A O 1
ATOM 1918 N N . TYR A 1 248 ? -21.801 -1.870 4.072 1.00 81.12 248 TYR A N 1
ATOM 1919 C CA . TYR A 1 248 ? -21.384 -2.873 5.040 1.00 81.12 248 TYR A CA 1
ATOM 1920 C C . TYR A 1 248 ? -22.494 -3.065 6.068 1.00 81.12 248 TYR A C 1
ATOM 1922 O O . TYR A 1 248 ? -23.134 -2.094 6.470 1.00 81.12 248 TYR A O 1
ATOM 1930 N N . ASP A 1 249 ? -22.678 -4.298 6.526 1.00 82.88 249 ASP A N 1
ATOM 1931 C CA . ASP A 1 249 ? -23.614 -4.610 7.611 1.00 82.88 249 ASP A CA 1
ATOM 1932 C C . ASP A 1 249 ? -23.005 -4.262 8.971 1.00 82.88 249 ASP A C 1
ATOM 1934 O O . ASP A 1 249 ? -23.675 -3.744 9.874 1.00 82.88 249 ASP A O 1
ATOM 1938 N N . TYR A 1 250 ? -21.697 -4.513 9.089 1.00 92.38 250 TYR A N 1
ATOM 1939 C CA . TYR A 1 250 ? -20.929 -4.353 10.316 1.00 92.38 250 TYR A CA 1
ATOM 1940 C C . TYR A 1 250 ? -19.539 -3.797 10.036 1.00 92.38 250 TYR A C 1
ATOM 1942 O O . TYR A 1 250 ? -18.920 -4.138 9.030 1.00 92.38 250 TYR A O 1
ATOM 1950 N N . GLN A 1 251 ? -19.016 -2.986 10.951 1.00 95.50 251 GLN A N 1
ATOM 1951 C CA . GLN A 1 251 ? -17.642 -2.491 10.906 1.00 95.50 251 GLN A CA 1
ATOM 1952 C C . GLN A 1 251 ? -16.980 -2.652 12.273 1.00 95.50 251 GLN A C 1
ATOM 1954 O O . GLN A 1 251 ? -17.564 -2.335 13.305 1.00 95.50 251 GLN A O 1
ATOM 1959 N N . LEU A 1 252 ? -15.733 -3.105 12.277 1.00 98.31 252 LEU A N 1
ATOM 1960 C CA . LEU A 1 252 ? -14.847 -3.030 13.430 1.00 98.31 252 LEU A CA 1
ATOM 1961 C C . LEU A 1 252 ? -13.875 -1.882 13.207 1.00 98.31 252 LEU A C 1
ATOM 1963 O O . LEU A 1 252 ? -13.201 -1.827 12.178 1.00 98.31 252 LEU A O 1
ATOM 1967 N N . ARG A 1 253 ? -13.765 -1.008 14.202 1.00 98.25 253 ARG A N 1
ATOM 1968 C CA . ARG A 1 253 ? -12.805 0.087 14.230 1.00 98.25 253 ARG A CA 1
ATOM 1969 C C . ARG A 1 253 ? -11.864 -0.070 15.411 1.00 98.25 253 ARG A C 1
ATOM 1971 O O . ARG A 1 253 ? -12.298 -0.177 16.554 1.00 98.25 253 ARG A O 1
ATOM 1978 N N . VAL A 1 254 ? -10.568 0.018 15.144 1.00 98.38 254 VAL A N 1
ATOM 1979 C CA . VAL A 1 254 ? -9.549 0.245 16.170 1.00 98.38 254 VAL A CA 1
ATOM 1980 C C . VAL A 1 254 ? -8.982 1.640 15.960 1.00 98.38 254 VAL A C 1
ATOM 1982 O O . VAL A 1 254 ? -8.409 1.922 14.915 1.00 98.38 254 VAL A O 1
ATOM 1985 N N . SER A 1 255 ? -9.167 2.540 16.920 1.00 96.56 255 SER A N 1
ATOM 1986 C CA . SER A 1 255 ? -8.812 3.956 16.786 1.00 96.56 255 SER A CA 1
ATOM 1987 C C . SER A 1 255 ? -7.866 4.447 17.869 1.00 96.56 255 SER A C 1
ATOM 1989 O O . SER A 1 255 ? -7.791 3.868 18.953 1.00 96.56 255 SER A O 1
ATOM 1991 N N . ARG A 1 256 ? -7.177 5.552 17.589 1.00 93.31 256 ARG A N 1
ATOM 1992 C CA . ARG A 1 256 ? -6.318 6.263 18.534 1.00 93.31 256 ARG A CA 1
ATOM 1993 C C . ARG A 1 256 ? -6.473 7.768 18.345 1.00 93.31 256 ARG A C 1
ATOM 1995 O O . ARG A 1 256 ? -6.455 8.244 17.215 1.00 93.31 256 ARG A O 1
ATOM 2002 N N . GLU A 1 257 ? -6.599 8.510 19.444 1.00 86.69 257 GLU A N 1
ATOM 2003 C CA . GLU A 1 257 ? -6.825 9.962 19.393 1.00 86.69 257 GLU A CA 1
ATOM 2004 C C . GLU A 1 257 ? -5.575 10.751 18.978 1.00 86.69 257 GLU A C 1
ATOM 2006 O O . GLU A 1 257 ? -5.685 11.741 18.256 1.00 86.69 257 GLU A O 1
ATOM 2011 N N . ARG A 1 258 ? -4.412 10.307 19.460 1.00 84.50 258 ARG A N 1
ATOM 2012 C CA . ARG A 1 258 ? -3.066 10.866 19.257 1.00 84.50 258 ARG A CA 1
ATOM 2013 C C . ARG A 1 258 ? -2.020 9.795 19.592 1.00 84.50 258 ARG A C 1
ATOM 2015 O O . ARG A 1 258 ? -2.382 8.799 20.216 1.00 84.50 258 ARG A O 1
ATOM 2022 N N . ARG A 1 259 ? -0.751 9.953 19.201 1.00 82.38 259 ARG A N 1
ATOM 2023 C CA . ARG A 1 259 ? 0.277 8.885 19.277 1.00 82.38 259 ARG A CA 1
ATOM 2024 C C . ARG A 1 259 ? 0.401 8.215 20.651 1.00 82.38 259 ARG A C 1
ATOM 2026 O O . ARG A 1 259 ? 0.456 6.986 20.712 1.00 82.38 259 ARG A O 1
ATOM 2033 N N . ASP A 1 260 ? 0.376 8.986 21.732 1.00 82.56 260 ASP A N 1
ATOM 2034 C CA . ASP A 1 260 ? 0.493 8.517 23.123 1.00 82.56 260 ASP A CA 1
ATOM 2035 C C . ASP A 1 260 ? -0.848 8.118 23.776 1.00 82.56 260 ASP A C 1
ATOM 2037 O O . ASP A 1 260 ? -0.867 7.625 24.905 1.00 82.56 260 ASP A O 1
ATOM 2041 N N . ALA A 1 261 ? -1.980 8.309 23.091 1.00 86.62 261 ALA A N 1
ATOM 2042 C CA . ALA A 1 261 ? -3.281 7.899 23.604 1.00 86.62 261 ALA A CA 1
ATOM 2043 C C . ALA A 1 261 ? -3.464 6.373 23.511 1.00 86.62 261 ALA A C 1
ATOM 2045 O O . ALA A 1 261 ? -2.960 5.733 22.581 1.00 86.62 261 ALA A O 1
ATOM 2046 N N . PRO A 1 262 ? -4.227 5.767 24.437 1.00 91.44 262 PRO A N 1
ATOM 2047 C CA . PRO A 1 262 ? -4.544 4.353 24.343 1.00 91.44 262 PRO A CA 1
ATOM 2048 C C . PRO A 1 262 ? -5.398 4.054 23.105 1.00 91.44 262 PRO A C 1
ATOM 2050 O O . PRO A 1 262 ? -6.161 4.897 22.623 1.00 91.44 262 PRO A O 1
ATOM 2053 N N . LEU A 1 263 ? -5.292 2.820 22.605 1.00 96.44 263 LEU A N 1
ATOM 2054 C CA . LEU A 1 263 ? -6.193 2.331 21.566 1.00 96.44 263 LEU A CA 1
ATOM 2055 C C . LEU A 1 263 ? -7.609 2.190 22.125 1.00 96.44 263 LEU A C 1
ATOM 2057 O O . LEU A 1 263 ? -7.814 1.813 23.279 1.00 96.44 263 LEU A O 1
ATOM 2061 N N . ARG A 1 264 ? -8.583 2.460 21.266 1.00 97.50 264 ARG A N 1
ATOM 2062 C CA . ARG A 1 264 ? -10.015 2.283 21.497 1.00 97.50 264 ARG A CA 1
ATOM 2063 C C . ARG A 1 264 ? -10.542 1.317 20.445 1.00 97.50 264 ARG A C 1
ATOM 2065 O O . ARG A 1 264 ? -10.134 1.410 19.291 1.00 97.50 264 ARG A O 1
ATOM 2072 N N . ILE A 1 265 ? -11.449 0.427 20.829 1.00 98.38 265 ILE A N 1
ATOM 2073 C CA . ILE A 1 265 ? -12.163 -0.448 19.894 1.00 98.38 265 ILE A CA 1
ATOM 2074 C C . ILE A 1 265 ? -13.623 -0.012 19.863 1.00 98.38 265 ILE A C 1
ATOM 2076 O O . ILE A 1 265 ? -14.216 0.203 20.926 1.00 98.38 265 ILE A O 1
ATOM 2080 N N . SER A 1 266 ? -14.192 0.089 18.665 1.00 97.38 266 SER A N 1
ATOM 2081 C CA . SER A 1 266 ? -15.633 0.172 18.482 1.00 97.38 266 SER A CA 1
ATOM 2082 C C . SER A 1 266 ? -16.137 -0.823 17.443 1.00 97.38 266 SER A C 1
ATOM 2084 O O . SER A 1 266 ? -15.448 -1.157 16.477 1.00 97.38 266 SER A O 1
ATOM 2086 N N . PHE A 1 267 ? -17.337 -1.335 17.690 1.00 97.81 267 PHE A N 1
ATOM 2087 C CA . PHE A 1 267 ? -18.090 -2.180 16.776 1.00 97.81 267 PHE A CA 1
ATOM 2088 C C . PHE A 1 267 ? -19.311 -1.398 16.304 1.00 97.81 267 PHE A C 1
ATOM 2090 O O . PHE A 1 267 ? -20.045 -0.852 17.124 1.00 97.81 267 PHE A O 1
ATOM 2097 N N . ILE A 1 268 ? -19.527 -1.333 14.998 1.00 94.56 268 ILE A N 1
ATOM 2098 C CA . ILE A 1 268 ? -20.610 -0.576 14.379 1.00 94.56 268 ILE A CA 1
ATOM 2099 C C . ILE A 1 268 ? -21.563 -1.561 13.712 1.00 94.56 268 ILE A C 1
ATOM 2101 O O . ILE A 1 268 ? -21.124 -2.367 12.894 1.00 94.56 268 ILE A O 1
ATOM 2105 N N . ALA A 1 269 ? -22.854 -1.469 14.031 1.00 90.12 269 ALA A N 1
ATOM 2106 C CA . ALA A 1 269 ? -23.915 -2.238 13.378 1.00 90.12 269 ALA A CA 1
ATOM 2107 C C . ALA A 1 269 ? -24.830 -1.297 12.587 1.00 90.12 269 ALA A C 1
ATOM 2109 O O . ALA A 1 269 ? -25.300 -0.299 13.130 1.00 90.12 269 ALA A O 1
ATOM 2110 N N . VAL A 1 270 ? -25.081 -1.570 11.308 1.00 81.62 270 VAL A N 1
ATOM 2111 C CA . VAL A 1 270 ? -25.880 -0.658 10.467 1.00 81.62 270 VAL A CA 1
ATOM 2112 C C . VAL A 1 270 ? -27.374 -0.956 10.577 1.00 81.62 270 VAL A C 1
ATOM 2114 O O . VAL A 1 270 ? -28.150 -0.043 10.859 1.00 81.62 270 VAL A O 1
ATOM 2117 N N . PHE A 1 271 ? -27.766 -2.221 10.406 1.00 78.06 271 PHE A N 1
ATOM 2118 C CA . PHE A 1 271 ? -29.175 -2.630 10.381 1.00 78.06 271 PHE A CA 1
ATOM 2119 C C . PHE A 1 271 ? -29.617 -3.335 11.669 1.00 78.06 271 PHE A C 1
ATOM 2121 O O . PHE A 1 271 ? -30.560 -2.898 12.321 1.00 78.06 271 PHE A O 1
ATOM 2128 N N . GLU A 1 272 ? -28.912 -4.392 12.077 1.00 88.88 272 GLU A N 1
ATOM 2129 C CA . GLU A 1 272 ? -29.271 -5.191 13.255 1.00 88.88 272 GLU A CA 1
ATOM 2130 C C . GLU A 1 272 ? -28.567 -4.678 14.523 1.00 88.88 272 GLU A C 1
ATOM 2132 O O . GLU A 1 272 ? -27.542 -5.213 14.955 1.00 88.88 272 GLU A O 1
ATOM 2137 N N . MET A 1 273 ? -29.099 -3.607 15.120 1.00 89.25 273 MET A N 1
ATOM 2138 C CA . MET A 1 273 ? -28.510 -2.940 16.290 1.00 89.25 273 MET A CA 1
ATOM 2139 C C . MET A 1 273 ? -28.577 -3.787 17.573 1.00 89.25 273 MET A C 1
ATOM 2141 O O . MET A 1 273 ? -29.517 -4.551 17.795 1.00 89.25 273 MET A O 1
ATOM 2145 N N . MET A 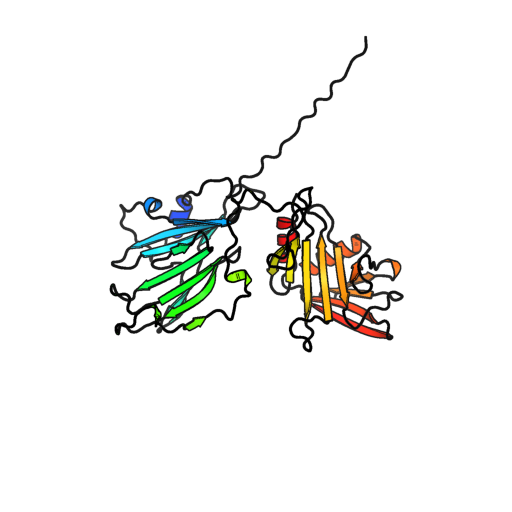1 274 ? -27.585 -3.625 18.456 1.00 91.69 274 MET A N 1
ATOM 2146 C CA . MET A 1 274 ? -27.503 -4.332 19.741 1.00 91.69 274 MET A CA 1
ATOM 2147 C C . MET A 1 274 ? -28.577 -3.854 20.734 1.00 91.69 274 MET A C 1
ATOM 2149 O O . MET A 1 274 ? -28.735 -2.650 20.954 1.00 91.69 274 MET A O 1
ATOM 2153 N N . ASP A 1 275 ? -29.222 -4.783 21.446 1.00 94.00 275 ASP A N 1
ATOM 2154 C CA . ASP A 1 275 ? -29.947 -4.482 22.683 1.00 94.00 275 ASP A CA 1
ATOM 2155 C C . ASP A 1 275 ? -28.929 -4.147 23.780 1.00 94.00 275 ASP A C 1
ATOM 2157 O O . ASP A 1 275 ? -28.356 -5.015 24.442 1.00 94.00 275 ASP A O 1
ATOM 2161 N N . ARG A 1 276 ? -28.728 -2.848 23.996 1.00 88.81 276 ARG A N 1
ATOM 2162 C CA . ARG A 1 276 ? -27.768 -2.306 24.967 1.00 88.81 276 ARG A CA 1
ATOM 2163 C C . ARG A 1 276 ? -28.092 -2.647 26.422 1.00 88.81 276 ARG A C 1
ATOM 2165 O O . ARG A 1 276 ? -27.270 -2.381 27.293 1.00 88.81 276 ARG A O 1
ATOM 2172 N N . SER A 1 277 ? -29.268 -3.209 26.712 1.00 94.19 277 SER A N 1
ATOM 2173 C CA . SER A 1 277 ? -29.605 -3.721 28.045 1.00 94.19 277 SER A CA 1
ATOM 2174 C C . SER A 1 277 ? -29.043 -5.122 28.309 1.00 94.19 277 SER A C 1
ATOM 2176 O O . SER A 1 277 ? -29.157 -5.632 29.429 1.00 94.19 277 SER A O 1
ATOM 2178 N N . LYS A 1 278 ? -28.440 -5.758 27.297 1.00 97.06 278 LYS A N 1
ATOM 2179 C CA . LYS A 1 278 ? -27.876 -7.108 27.366 1.00 97.06 278 LYS A CA 1
ATOM 2180 C C . LYS A 1 278 ? -26.351 -7.078 27.325 1.00 97.06 278 LYS A C 1
ATOM 2182 O O . LYS A 1 278 ? -25.764 -6.161 26.755 1.00 97.06 278 LYS A O 1
ATOM 2187 N N . PRO A 1 279 ? -25.695 -8.077 27.936 1.00 97.44 279 PRO A N 1
ATOM 2188 C CA . PRO A 1 279 ? -24.263 -8.240 27.778 1.00 97.44 279 PRO A CA 1
ATOM 2189 C C . PRO A 1 279 ? -23.919 -8.711 26.360 1.00 97.44 279 PRO A C 1
ATOM 2191 O O . PRO A 1 279 ? -24.720 -9.391 25.715 1.00 97.44 279 PRO A O 1
ATOM 2194 N N . ILE A 1 280 ? -22.696 -8.419 25.922 1.00 97.56 280 ILE A N 1
ATOM 2195 C CA . ILE A 1 280 ? -22.128 -8.953 24.677 1.00 97.56 280 ILE A CA 1
ATOM 2196 C C . ILE A 1 280 ? -20.900 -9.806 24.979 1.00 97.56 280 ILE A C 1
ATOM 2198 O O . ILE A 1 280 ? -20.165 -9.538 25.932 1.00 97.56 280 ILE A O 1
ATOM 2202 N N . THR A 1 281 ? -20.678 -10.837 24.170 1.00 98.56 281 THR A N 1
ATOM 2203 C CA . THR A 1 281 ? -19.500 -11.708 24.268 1.00 98.56 281 THR A CA 1
ATOM 2204 C C . THR A 1 281 ? -18.606 -11.483 23.062 1.00 98.56 281 THR A C 1
ATOM 2206 O O . THR A 1 281 ? -19.093 -11.418 21.937 1.00 98.56 281 THR A O 1
ATOM 2209 N N . ILE A 1 282 ? -17.302 -11.368 23.304 1.00 98.69 282 ILE A N 1
ATOM 2210 C CA . ILE A 1 282 ? -16.296 -11.153 22.268 1.00 98.69 282 ILE A CA 1
ATOM 2211 C C . ILE A 1 282 ? -15.281 -12.288 22.348 1.00 98.69 282 ILE A C 1
ATOM 2213 O O . ILE A 1 282 ? -14.683 -12.530 23.406 1.00 98.69 282 ILE A O 1
ATOM 2217 N N . THR A 1 283 ? -15.097 -12.982 21.231 1.00 98.62 283 THR A N 1
ATOM 2218 C CA . THR A 1 283 ? -14.119 -14.064 21.093 1.00 98.62 283 THR A CA 1
ATOM 2219 C C . THR A 1 283 ? -13.112 -13.744 19.998 1.00 98.62 283 THR A C 1
ATOM 2221 O O . THR A 1 283 ? -13.471 -13.102 19.015 1.00 98.62 283 THR A O 1
ATOM 2224 N N . VAL A 1 284 ? -11.880 -14.225 20.143 1.00 98.38 284 VAL A N 1
ATOM 2225 C CA . VAL A 1 284 ? -10.851 -14.203 19.093 1.00 98.38 284 VAL A CA 1
ATOM 2226 C C . VAL A 1 284 ? -10.445 -15.645 18.823 1.00 98.38 284 VAL A C 1
ATOM 2228 O O . VAL A 1 284 ? -10.136 -16.366 19.768 1.00 98.38 284 VAL A O 1
ATOM 2231 N N . ASP A 1 285 ? -10.533 -16.087 17.568 1.00 96.69 285 ASP A N 1
ATOM 2232 C CA . ASP A 1 285 ? -10.298 -17.482 17.150 1.00 96.69 285 ASP A CA 1
ATOM 2233 C C . ASP A 1 285 ? -11.032 -18.526 18.029 1.00 96.69 285 ASP A C 1
ATOM 2235 O O . ASP A 1 285 ? -10.525 -19.602 18.346 1.00 96.69 285 ASP A O 1
ATOM 2239 N N . GLY A 1 286 ? -12.250 -18.187 18.467 1.00 94.75 286 GLY A N 1
ATOM 2240 C CA . GLY A 1 286 ? -13.086 -19.019 19.340 1.00 94.75 286 GLY A CA 1
ATOM 2241 C C . GLY A 1 286 ? -12.750 -18.962 20.838 1.00 94.75 286 GLY A C 1
ATOM 2242 O O . GLY A 1 286 ? -13.549 -19.430 21.652 1.00 94.75 286 GLY A O 1
ATOM 2243 N N . GLU A 1 287 ? -11.634 -18.350 21.242 1.00 97.62 287 GLU A N 1
ATOM 2244 C CA . GLU A 1 287 ? -11.320 -18.104 22.652 1.00 97.62 287 GLU A CA 1
ATOM 2245 C C . GLU A 1 287 ? -12.095 -16.890 23.173 1.00 97.62 287 GLU A C 1
ATOM 2247 O O . GLU A 1 287 ? -12.104 -15.819 22.567 1.00 97.62 287 GLU A O 1
ATOM 2252 N N . ARG A 1 288 ? -12.754 -17.028 24.328 1.00 98.12 288 ARG A N 1
ATOM 2253 C CA . ARG A 1 288 ? -13.512 -15.933 24.945 1.00 98.12 288 ARG A CA 1
ATOM 2254 C C . ARG A 1 288 ? -12.585 -14.953 25.653 1.00 98.12 288 ARG A C 1
ATOM 2256 O O . ARG A 1 288 ? -12.203 -15.189 26.796 1.00 98.12 288 ARG A O 1
ATOM 2263 N N . ILE A 1 289 ? -12.341 -13.819 25.003 1.00 97.94 289 ILE A N 1
ATOM 2264 C CA . ILE A 1 289 ? -11.470 -12.758 25.514 1.00 97.94 289 ILE A CA 1
ATOM 2265 C C . ILE A 1 289 ? -12.227 -11.804 26.441 1.00 97.94 289 ILE A C 1
ATOM 2267 O O . ILE A 1 289 ? -11.721 -11.446 27.501 1.00 97.94 289 ILE A O 1
ATOM 2271 N N . ALA A 1 290 ? -13.454 -11.406 26.084 1.00 96.56 290 ALA A N 1
ATOM 2272 C CA . ALA A 1 290 ? -14.210 -10.436 26.874 1.00 96.56 290 ALA A CA 1
ATOM 2273 C C . ALA A 1 290 ? -15.716 -10.718 26.916 1.00 96.56 290 ALA A C 1
ATOM 2275 O O . ALA A 1 290 ? -16.317 -11.244 25.980 1.00 96.56 290 ALA A O 1
ATOM 2276 N N . VAL A 1 291 ? -16.338 -10.302 28.021 1.00 97.75 291 VAL A N 1
ATOM 2277 C CA . VAL A 1 291 ? -17.788 -10.111 28.139 1.00 97.75 291 VAL A CA 1
ATOM 2278 C C . VAL A 1 291 ? -18.004 -8.680 28.608 1.00 97.75 291 VAL A C 1
ATOM 2280 O O . VAL A 1 291 ? -17.460 -8.301 29.652 1.00 97.75 291 VAL A O 1
ATOM 2283 N N . LEU A 1 292 ? -18.752 -7.882 27.849 1.00 97.25 292 LEU A N 1
ATOM 2284 C CA . LEU A 1 292 ? -19.091 -6.512 28.238 1.00 97.25 292 LEU A CA 1
ATOM 2285 C C . LEU A 1 292 ? -20.499 -6.482 28.814 1.00 97.25 292 LEU A C 1
ATOM 2287 O O . LEU A 1 292 ? -21.438 -6.993 28.207 1.00 97.25 292 LEU A O 1
ATOM 2291 N N . GLN A 1 293 ? -20.630 -5.890 29.993 1.00 97.88 293 GLN A N 1
ATOM 2292 C CA . GLN A 1 293 ? -21.912 -5.578 30.608 1.00 97.88 293 GLN A CA 1
ATOM 2293 C C . GLN A 1 293 ? -22.508 -4.303 29.987 1.00 97.88 293 GLN A C 1
ATOM 2295 O O . GLN A 1 293 ? -21.761 -3.482 29.455 1.00 97.88 293 GLN A O 1
ATOM 2300 N N . PRO A 1 294 ? -23.830 -4.075 30.098 1.00 96.56 294 PRO A N 1
ATOM 2301 C CA . PRO A 1 294 ? -24.494 -2.873 29.577 1.00 96.56 294 PRO A CA 1
ATOM 2302 C C . PRO A 1 294 ? -23.812 -1.541 29.923 1.00 96.56 294 PRO A C 1
ATOM 2304 O O . PRO A 1 294 ? -23.739 -0.636 29.099 1.00 96.56 294 PRO A O 1
ATOM 2307 N N . ASN A 1 295 ? -23.285 -1.417 31.143 1.00 95.25 295 ASN A N 1
ATOM 2308 C CA . ASN A 1 295 ? -22.602 -0.215 31.629 1.00 95.25 295 ASN A CA 1
ATOM 2309 C C . ASN A 1 295 ? -21.148 -0.074 31.139 1.00 95.25 295 ASN A C 1
ATOM 2311 O O . ASN A 1 295 ? -20.508 0.928 31.439 1.00 95.25 295 ASN A O 1
ATOM 2315 N N . GLU A 1 296 ? -20.624 -1.069 30.428 1.00 95.56 296 GLU A N 1
ATOM 2316 C CA . GLU A 1 296 ? -19.274 -1.094 29.855 1.00 95.56 296 GLU A CA 1
ATOM 2317 C C . GLU A 1 296 ? -19.280 -0.833 28.338 1.00 95.56 296 GLU A C 1
ATOM 2319 O O . GLU A 1 296 ? -18.220 -0.844 27.710 1.00 95.56 296 GLU A O 1
ATOM 2324 N N . ILE A 1 297 ? -20.464 -0.612 27.752 1.00 95.25 297 ILE A N 1
ATOM 2325 C CA . ILE A 1 297 ? -20.664 -0.324 26.330 1.00 95.25 297 ILE A CA 1
ATOM 2326 C C . ILE A 1 297 ? -20.999 1.160 26.174 1.00 95.25 297 ILE A C 1
ATOM 2328 O O . ILE A 1 297 ? -22.059 1.639 26.592 1.00 95.25 297 ILE A O 1
ATOM 2332 N N . GLU A 1 298 ? -20.096 1.897 25.543 1.00 92.56 298 GLU A N 1
ATOM 2333 C CA . GLU A 1 298 ? -20.221 3.336 25.328 1.00 92.56 298 GLU A CA 1
ATOM 2334 C C . GLU A 1 298 ? -20.710 3.632 23.903 1.00 92.56 298 GLU A C 1
ATOM 2336 O O . GLU A 1 298 ? -20.342 2.945 22.959 1.00 92.56 298 GLU A O 1
ATOM 2341 N N . THR A 1 299 ? -21.517 4.679 23.724 1.00 90.38 299 THR A N 1
ATOM 2342 C CA . THR A 1 299 ? -22.001 5.130 22.400 1.00 90.38 299 THR A CA 1
ATOM 2343 C C . THR A 1 299 ? -21.867 6.653 22.284 1.00 90.38 299 THR A C 1
ATOM 2345 O O . THR A 1 299 ? -22.874 7.367 22.294 1.00 90.38 299 THR A O 1
ATOM 2348 N N . PRO A 1 300 ? -20.637 7.194 22.297 1.00 81.62 300 PRO A N 1
ATOM 2349 C CA . PRO A 1 300 ? -20.403 8.628 22.469 1.00 81.62 300 PRO A CA 1
ATOM 2350 C C . PRO A 1 300 ? -20.822 9.472 21.258 1.00 81.62 300 PRO A C 1
ATOM 2352 O O . PRO A 1 300 ? -21.077 10.665 21.410 1.00 81.62 300 PRO A O 1
ATOM 2355 N N . HIS A 1 301 ? -20.882 8.873 20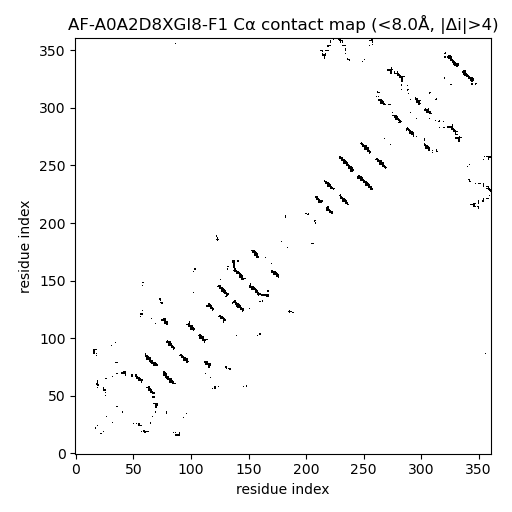.065 1.00 78.19 301 HIS A N 1
ATOM 2356 C CA . HIS A 1 301 ? -21.083 9.602 18.807 1.00 78.19 301 HIS A CA 1
ATOM 2357 C C . HIS A 1 301 ? -22.350 9.191 18.061 1.00 78.19 301 HIS A C 1
ATOM 2359 O O . HIS A 1 301 ? -23.023 10.043 17.487 1.00 78.19 301 HIS A O 1
ATOM 2365 N N . ALA A 1 302 ? -22.690 7.904 18.082 1.00 78.62 302 ALA A N 1
ATOM 2366 C CA . ALA A 1 302 ? -23.874 7.370 17.429 1.00 78.62 302 ALA A CA 1
ATOM 2367 C C . ALA A 1 302 ? -24.406 6.169 18.212 1.00 78.62 302 ALA A C 1
ATOM 2369 O O . ALA A 1 302 ? -23.643 5.441 18.843 1.00 78.62 302 ALA A O 1
ATOM 2370 N N . VAL A 1 303 ? -25.722 5.958 18.165 1.00 85.00 303 VAL A N 1
ATOM 2371 C CA . VAL A 1 303 ? -26.403 4.870 18.894 1.00 85.00 303 VAL A CA 1
ATOM 2372 C C . VAL A 1 303 ? -25.981 3.473 18.442 1.00 85.00 303 VAL A C 1
ATOM 2374 O O . VAL A 1 303 ? -26.185 2.511 19.179 1.00 85.00 303 VAL A O 1
ATOM 2377 N N . ASN A 1 304 ? -25.394 3.387 17.252 1.00 85.81 304 ASN A N 1
ATOM 2378 C CA . ASN A 1 304 ? -25.005 2.161 16.584 1.00 85.81 304 ASN A CA 1
ATOM 2379 C C . ASN A 1 304 ? -23.479 1.964 16.505 1.00 85.81 304 ASN A C 1
ATOM 2381 O O . ASN A 1 304 ? -23.034 1.037 15.840 1.00 85.81 304 ASN A O 1
ATOM 2385 N N . ASP A 1 305 ? -22.699 2.832 17.162 1.00 92.00 305 ASP A N 1
ATOM 2386 C CA . ASP A 1 305 ? -21.237 2.757 17.285 1.00 92.00 305 ASP A CA 1
ATOM 2387 C C . ASP A 1 305 ? -20.880 2.427 18.744 1.00 92.00 305 ASP A C 1
ATOM 2389 O O . ASP A 1 305 ? -20.914 3.291 19.626 1.00 92.00 305 ASP A O 1
ATOM 2393 N N . TYR A 1 306 ? -20.622 1.145 19.006 1.00 96.44 306 TYR A N 1
ATOM 2394 C CA . TYR A 1 306 ? -20.471 0.559 20.336 1.00 96.44 306 TYR A CA 1
ATOM 2395 C C . TYR A 1 306 ? -18.994 0.460 20.717 1.00 96.44 306 TYR A C 1
ATOM 2397 O O . TYR A 1 306 ? -18.277 -0.447 20.293 1.00 96.44 306 TYR A O 1
ATOM 2405 N N . PHE A 1 307 ? -18.533 1.385 21.549 1.00 96.88 307 PHE A N 1
ATOM 2406 C CA . PHE A 1 307 ? -17.182 1.391 22.091 1.00 96.88 307 PHE A CA 1
ATOM 2407 C C . PHE A 1 307 ? -17.055 0.485 23.313 1.00 96.88 307 PHE A C 1
ATOM 2409 O O . PHE A 1 307 ? -17.923 0.449 24.188 1.00 96.88 307 PHE A O 1
ATOM 2416 N N . ILE A 1 308 ? -15.903 -0.173 23.411 1.00 97.06 308 ILE A N 1
ATOM 2417 C CA . ILE A 1 308 ? -15.488 -0.899 24.611 1.00 97.06 308 ILE A CA 1
ATOM 2418 C C . ILE A 1 308 ? -14.985 0.122 25.636 1.00 97.06 308 ILE A C 1
ATOM 2420 O O . ILE A 1 308 ? -13.919 0.714 25.452 1.00 97.06 308 ILE A O 1
ATOM 2424 N N . GLY A 1 309 ? -15.764 0.356 26.694 1.00 91.12 309 GLY A N 1
ATOM 2425 C CA . GLY A 1 309 ? -15.463 1.387 27.691 1.00 91.12 309 GLY A CA 1
ATOM 2426 C C . GLY A 1 309 ? -14.230 1.076 28.549 1.00 91.12 309 GLY A C 1
ATOM 2427 O O . GLY A 1 309 ? -13.297 1.883 28.594 1.00 91.12 309 GLY A O 1
ATOM 2428 N N . PRO A 1 310 ? -14.161 -0.097 29.213 1.00 95.38 310 PRO A N 1
ATOM 2429 C CA . PRO A 1 310 ? -13.020 -0.446 30.055 1.00 95.38 310 PRO A CA 1
ATOM 2430 C C . PRO A 1 310 ? -11.726 -0.608 29.248 1.00 95.38 310 PRO A C 1
ATOM 2432 O O . PRO A 1 310 ? -11.577 -1.549 28.466 1.00 95.38 310 PRO A O 1
ATOM 2435 N N . GLN A 1 311 ? -10.747 0.266 29.498 1.00 95.56 311 GLN A N 1
ATOM 2436 C CA . GLN A 1 311 ? -9.463 0.247 28.788 1.00 95.56 311 GLN A CA 1
ATOM 2437 C C . GLN A 1 311 ? -8.698 -1.074 28.965 1.00 95.56 311 GLN A C 1
ATOM 2439 O O . GLN A 1 311 ? -8.032 -1.525 28.039 1.00 95.56 311 GLN A O 1
ATOM 2444 N N . GLU A 1 312 ? -8.812 -1.720 30.128 1.00 95.62 312 GLU A N 1
ATOM 2445 C CA . GLU A 1 312 ? -8.187 -3.022 30.387 1.00 95.62 312 GLU A CA 1
ATOM 2446 C C . GLU A 1 312 ? -8.698 -4.102 29.422 1.00 95.62 312 GLU A C 1
ATOM 2448 O O . GLU A 1 312 ? -7.898 -4.822 28.827 1.00 95.62 312 GLU A O 1
ATOM 2453 N N . LYS A 1 313 ? -10.017 -4.160 29.192 1.00 97.00 313 LYS A N 1
ATOM 2454 C CA . LYS A 1 313 ? -10.629 -5.105 28.245 1.00 97.00 313 LYS A CA 1
ATOM 2455 C C . LYS A 1 313 ? -10.246 -4.777 26.806 1.00 97.00 313 LYS A C 1
ATOM 2457 O O . LYS A 1 313 ? -9.970 -5.683 26.028 1.00 97.00 313 LYS A O 1
ATOM 2462 N N . THR A 1 314 ? -10.176 -3.490 26.466 1.00 97.38 314 THR A N 1
ATOM 2463 C CA . THR A 1 314 ? -9.675 -3.044 25.161 1.00 97.38 314 THR A CA 1
ATOM 2464 C C . THR A 1 314 ? -8.238 -3.506 24.930 1.00 97.38 314 THR A C 1
ATOM 2466 O O . THR A 1 314 ? -7.946 -4.056 23.875 1.00 97.38 314 THR A O 1
ATOM 2469 N N . ASN A 1 315 ? -7.350 -3.353 25.916 1.00 95.19 315 ASN A N 1
ATOM 2470 C CA . ASN A 1 315 ? -5.961 -3.800 25.802 1.00 95.19 315 ASN A CA 1
ATOM 2471 C C . ASN A 1 315 ? -5.868 -5.327 25.644 1.00 95.19 315 ASN A C 1
ATOM 2473 O O . ASN A 1 315 ? -5.161 -5.794 24.759 1.00 95.19 315 ASN A O 1
ATOM 2477 N N . GLN A 1 316 ? -6.620 -6.096 26.441 1.00 96.19 316 GLN A N 1
ATOM 2478 C CA . GLN A 1 316 ? -6.684 -7.561 26.321 1.00 96.19 316 GLN A CA 1
ATOM 2479 C C . GLN A 1 316 ? -7.146 -8.004 24.927 1.00 96.19 316 GLN A C 1
ATOM 2481 O O . GLN A 1 316 ? -6.558 -8.907 24.335 1.00 96.19 316 GLN A O 1
ATOM 2486 N N . LEU A 1 317 ? -8.171 -7.341 24.386 1.00 98.19 317 LEU A N 1
ATOM 2487 C CA . LEU A 1 317 ? -8.663 -7.613 23.040 1.00 98.19 317 LEU A CA 1
ATOM 2488 C C . LEU A 1 317 ? -7.640 -7.256 21.971 1.00 98.19 317 LEU A C 1
ATOM 2490 O O . LEU A 1 317 ? -7.402 -8.082 21.103 1.00 98.19 317 LEU A O 1
ATOM 2494 N N . VAL A 1 318 ? -7.000 -6.085 22.037 1.00 97.00 318 VAL A N 1
ATOM 2495 C CA . VAL A 1 318 ? -5.957 -5.713 21.068 1.00 97.00 318 VAL A CA 1
ATOM 2496 C C . VAL A 1 318 ? -4.829 -6.746 21.055 1.00 97.00 318 VAL A C 1
ATOM 2498 O O . VAL A 1 318 ? -4.414 -7.157 19.975 1.00 97.00 318 VAL A O 1
ATOM 2501 N N . GLU A 1 319 ? -4.353 -7.187 22.222 1.00 95.56 319 GLU A N 1
ATOM 2502 C CA . GLU A 1 319 ? -3.297 -8.204 22.308 1.00 95.56 319 GLU A CA 1
ATOM 2503 C C . GLU A 1 319 ? -3.734 -9.538 21.690 1.00 95.56 319 GLU A C 1
ATOM 2505 O O . GLU A 1 319 ? -3.022 -10.082 20.846 1.00 95.56 319 GLU A O 1
ATOM 2510 N N . ALA A 1 320 ? -4.934 -10.026 22.024 1.00 97.50 320 ALA A N 1
ATOM 2511 C CA . ALA A 1 320 ? -5.478 -11.241 21.417 1.00 97.50 320 ALA A CA 1
ATOM 2512 C C . ALA A 1 320 ? -5.649 -11.090 19.895 1.00 97.50 320 ALA A C 1
ATOM 2514 O O . ALA A 1 320 ? -5.243 -11.958 19.126 1.00 97.50 320 ALA A O 1
ATOM 2515 N N . MET A 1 321 ? -6.187 -9.955 19.441 1.00 98.25 321 MET A N 1
ATOM 2516 C CA . MET A 1 321 ? -6.437 -9.686 18.027 1.00 98.25 321 MET A CA 1
ATOM 2517 C C . MET A 1 321 ? -5.145 -9.591 17.200 1.00 98.25 321 MET A C 1
ATOM 2519 O O . MET A 1 321 ? -5.156 -9.929 16.021 1.00 98.25 321 MET A O 1
ATOM 2523 N N . ARG A 1 322 ? -4.025 -9.136 17.780 1.00 92.75 322 ARG A N 1
ATOM 2524 C CA . ARG A 1 322 ? -2.721 -9.092 17.086 1.00 92.75 322 ARG A CA 1
ATOM 2525 C C . ARG A 1 322 ? -2.186 -10.481 16.741 1.00 92.75 322 ARG A C 1
ATOM 2527 O O . ARG A 1 322 ? -1.467 -10.610 15.749 1.00 92.75 322 ARG A O 1
ATOM 2534 N N . ALA A 1 323 ? -2.493 -11.470 17.578 1.00 87.94 323 ALA A N 1
ATOM 2535 C CA . ALA A 1 323 ? -2.087 -12.860 17.399 1.00 87.94 323 ALA A CA 1
ATOM 2536 C C . ALA A 1 323 ? -3.128 -13.693 16.633 1.00 87.94 323 ALA A C 1
ATOM 2538 O O . ALA A 1 323 ? -2.773 -14.732 16.079 1.00 87.94 323 ALA A O 1
ATOM 2539 N N . GLY A 1 324 ? -4.386 -13.244 16.621 1.00 90.81 324 GLY A N 1
ATOM 2540 C CA . GLY A 1 324 ? -5.502 -13.984 16.052 1.00 90.81 324 GLY A CA 1
ATOM 2541 C C . GLY A 1 324 ? -5.812 -13.683 14.587 1.00 90.81 324 GLY A C 1
ATOM 2542 O O . GLY A 1 324 ? -5.257 -12.769 13.971 1.00 90.81 324 GLY A O 1
ATOM 2543 N N . SER A 1 325 ? -6.733 -14.467 14.029 1.00 90.38 325 SER A N 1
ATOM 2544 C CA . SER A 1 325 ? -7.161 -14.379 12.625 1.00 90.38 325 SER A CA 1
ATOM 2545 C C . SER A 1 325 ? -8.592 -13.873 12.438 1.00 90.38 325 SER A C 1
ATOM 2547 O O . SER A 1 325 ? -8.885 -13.230 11.428 1.00 90.38 325 SER A O 1
ATOM 2549 N N . GLU A 1 326 ? -9.456 -14.087 13.428 1.00 97.62 326 GLU A N 1
ATOM 2550 C CA . GLU A 1 326 ? -10.861 -13.690 13.415 1.00 97.62 326 GLU A CA 1
ATOM 2551 C C . GLU A 1 326 ? -11.291 -13.183 14.796 1.00 97.62 326 GLU A C 1
ATOM 2553 O O . GLU A 1 326 ? -10.949 -13.763 15.829 1.00 97.62 326 GLU A O 1
ATOM 2558 N N . ILE A 1 327 ? -12.077 -12.108 14.819 1.00 98.56 327 ILE A N 1
ATOM 2559 C CA . ILE A 1 327 ? -12.811 -11.657 16.004 1.00 98.56 327 ILE A CA 1
ATOM 2560 C C . ILE A 1 327 ? -14.304 -11.822 15.763 1.00 98.56 327 ILE A C 1
ATOM 2562 O O . ILE A 1 327 ? -14.806 -11.521 14.684 1.00 98.56 327 ILE A O 1
ATOM 2566 N N . VAL A 1 328 ? -15.025 -12.259 16.788 1.00 98.69 328 VAL A N 1
ATOM 2567 C CA . VAL A 1 328 ? -16.464 -12.483 16.716 1.00 98.69 328 VAL A CA 1
ATOM 2568 C C . VAL A 1 328 ? -17.168 -11.722 17.830 1.00 98.69 328 VAL A C 1
ATOM 2570 O O . VAL A 1 328 ? -16.828 -11.870 19.007 1.00 98.69 328 VAL A O 1
ATOM 2573 N N . PHE A 1 329 ? -18.183 -10.944 17.456 1.00 98.38 329 PHE A N 1
ATOM 2574 C CA . PHE A 1 329 ? -19.107 -10.293 18.384 1.00 98.38 329 PHE A CA 1
ATOM 2575 C C . PHE A 1 329 ? -20.412 -11.084 18.445 1.00 98.38 329 PHE A C 1
ATOM 2577 O O . PHE A 1 329 ? -21.121 -11.197 17.446 1.00 98.38 329 PHE A O 1
ATOM 2584 N N . ALA A 1 330 ? -20.746 -11.606 19.623 1.00 98.31 330 ALA A N 1
ATOM 2585 C CA . ALA A 1 330 ? -22.015 -12.270 19.889 1.00 98.31 330 ALA A CA 1
ATOM 2586 C C . ALA A 1 330 ? -22.893 -11.394 20.791 1.00 98.31 330 ALA A C 1
ATOM 2588 O O . ALA A 1 330 ? -22.497 -11.041 21.909 1.00 98.31 330 ALA A O 1
ATOM 2589 N N . TYR A 1 331 ? -24.081 -11.037 20.308 1.00 97.81 331 TYR A N 1
ATOM 2590 C CA . TYR A 1 331 ? -24.998 -10.130 20.998 1.00 97.81 331 TYR A CA 1
ATOM 2591 C C . TYR A 1 331 ? -26.458 -10.429 20.662 1.00 97.81 331 TYR A C 1
ATOM 2593 O O . TYR A 1 331 ? -26.764 -11.116 19.692 1.00 97.81 331 TYR A O 1
ATOM 2601 N N . ARG A 1 332 ? -27.368 -9.876 21.465 1.00 96.88 332 ARG A N 1
ATOM 2602 C CA . ARG A 1 332 ? -28.805 -9.897 21.186 1.00 96.88 332 ARG A CA 1
ATOM 2603 C C . ARG A 1 332 ? -29.225 -8.577 20.550 1.00 96.88 332 ARG A C 1
ATOM 2605 O O . ARG A 1 332 ? -28.865 -7.532 21.088 1.00 96.88 332 ARG A O 1
ATOM 2612 N N . SER A 1 333 ? -29.954 -8.598 19.438 1.00 95.50 333 SER A N 1
ATOM 2613 C CA . SER A 1 333 ? -30.470 -7.387 18.796 1.00 95.50 333 SER A CA 1
ATOM 2614 C C . SER A 1 333 ? -31.638 -6.780 19.566 1.00 95.50 333 SER A C 1
ATOM 2616 O O . SER A 1 333 ? -32.277 -7.445 20.387 1.00 95.50 333 SER A O 1
ATOM 2618 N N . GLU A 1 334 ? -31.961 -5.523 19.269 1.00 91.81 334 GLU A N 1
ATOM 2619 C CA . GLU A 1 334 ? -33.147 -4.841 19.810 1.00 91.81 334 GLU A CA 1
ATOM 2620 C C . GLU A 1 334 ? -34.474 -5.544 19.455 1.00 91.81 334 GLU A C 1
ATOM 2622 O O . GLU A 1 334 ? -35.450 -5.449 20.201 1.00 91.81 334 GLU A O 1
ATOM 2627 N N . TYR A 1 335 ? -34.490 -6.331 18.373 1.00 91.69 335 TYR A N 1
ATOM 2628 C CA . TYR A 1 335 ? -35.621 -7.172 17.962 1.00 91.69 335 TYR A CA 1
ATOM 2629 C C . TYR A 1 335 ? -35.621 -8.558 18.622 1.00 91.69 335 TYR A C 1
ATOM 2631 O O . TYR A 1 335 ? -36.489 -9.390 18.351 1.00 91.69 335 TYR A O 1
ATOM 2639 N N . GLY A 1 336 ? -34.662 -8.820 19.512 1.00 91.75 336 GLY A N 1
ATOM 2640 C CA . GLY A 1 336 ? -34.567 -10.053 20.280 1.00 91.75 336 GLY A CA 1
ATOM 2641 C C . GLY A 1 336 ? -33.967 -11.235 19.520 1.00 91.75 336 GLY A C 1
ATOM 2642 O O . GLY A 1 336 ? -34.162 -12.368 19.963 1.00 91.75 336 GLY A O 1
ATOM 2643 N N . GLN A 1 337 ? -33.256 -10.998 18.417 1.00 93.94 337 GLN A N 1
ATOM 2644 C CA . GLN A 1 337 ? -32.504 -12.037 17.710 1.00 93.94 337 GLN A CA 1
ATOM 2645 C C . GLN A 1 337 ? -31.108 -12.184 18.315 1.00 93.94 337 GLN A C 1
ATOM 2647 O O . GLN A 1 337 ? -30.507 -11.189 18.702 1.00 93.94 337 GLN A O 1
ATOM 2652 N N . ASP A 1 338 ? -30.581 -13.402 18.392 1.00 96.44 338 ASP A N 1
ATOM 2653 C CA . ASP A 1 338 ? -29.194 -13.622 18.805 1.00 96.44 338 ASP A CA 1
ATOM 2654 C C . ASP A 1 338 ? -28.309 -13.678 17.551 1.00 96.44 338 ASP A C 1
ATOM 2656 O O . ASP A 1 338 ? -28.543 -14.485 16.651 1.00 96.44 338 ASP A O 1
ATOM 2660 N N . LEU A 1 339 ? -27.315 -12.793 17.484 1.00 96.75 339 LEU A N 1
ATOM 2661 C CA . LEU A 1 339 ? -26.436 -12.584 16.336 1.00 96.75 339 LEU A CA 1
ATOM 2662 C C . LEU A 1 339 ? -24.996 -12.929 16.699 1.00 96.75 339 LEU A C 1
ATOM 2664 O O . LEU A 1 339 ? -24.567 -12.800 17.846 1.00 96.75 339 LEU A O 1
ATOM 2668 N N . THR A 1 340 ? -24.244 -13.376 15.700 1.00 97.38 340 THR A N 1
ATOM 2669 C CA . THR A 1 340 ? -22.817 -13.684 15.798 1.00 97.38 340 THR A CA 1
ATOM 2670 C C . THR A 1 340 ? -22.141 -13.126 14.558 1.00 97.38 340 THR A C 1
ATOM 2672 O O . THR A 1 340 ? -22.447 -13.554 13.448 1.00 97.38 340 THR A O 1
ATOM 2675 N N . VAL A 1 341 ? -21.262 -12.147 14.748 1.00 96.75 341 VAL A N 1
ATOM 2676 C CA . VAL A 1 341 ? -20.669 -11.370 13.657 1.00 96.75 341 VAL A CA 1
ATOM 2677 C C . VAL A 1 341 ? -19.161 -11.605 13.619 1.00 96.75 341 VAL A C 1
ATOM 2679 O O . VAL A 1 341 ? -18.459 -11.045 14.466 1.00 96.75 341 VAL A O 1
ATOM 2682 N N . PRO A 1 342 ? -18.658 -12.427 12.679 1.00 96.31 342 PRO A N 1
ATOM 2683 C CA . PRO A 1 342 ? -17.228 -12.603 12.461 1.00 96.31 342 PRO A CA 1
ATOM 2684 C C . PRO A 1 342 ? -16.650 -11.450 11.633 1.00 96.31 342 PRO A C 1
ATOM 2686 O O . PRO A 1 342 ? -17.233 -11.039 10.630 1.00 96.31 342 PRO A O 1
ATOM 2689 N N . LEU A 1 343 ? -15.481 -10.952 12.028 1.00 97.81 343 LEU A N 1
ATOM 2690 C CA . LEU A 1 343 ? -14.670 -10.018 11.250 1.00 97.81 343 LEU A CA 1
ATOM 2691 C C . LEU A 1 343 ? -13.234 -10.530 11.147 1.00 97.81 343 LEU A C 1
ATOM 2693 O O . LEU A 1 343 ? -12.641 -10.985 12.129 1.00 97.81 343 LEU A O 1
ATOM 2697 N N . SER A 1 344 ? -12.660 -10.397 9.954 1.00 95.19 344 SER A N 1
ATOM 2698 C CA . SER A 1 344 ? -11.264 -10.744 9.704 1.00 95.19 344 SER A CA 1
ATOM 2699 C C . SER A 1 344 ? -10.313 -9.834 10.484 1.00 95.19 344 SER A C 1
ATOM 2701 O O . SER A 1 344 ? -10.495 -8.616 10.533 1.00 95.19 344 SER A O 1
ATOM 2703 N N . LEU A 1 345 ? -9.255 -10.419 11.044 1.00 96.50 345 LEU A N 1
ATOM 2704 C CA . LEU A 1 345 ? -8.121 -9.710 11.652 1.00 96.50 345 LEU A CA 1
ATOM 2705 C C . LEU A 1 345 ? -6.903 -9.642 10.717 1.00 96.50 345 LEU A C 1
ATOM 2707 O O . LEU A 1 345 ? -5.850 -9.102 11.071 1.00 96.50 345 LEU A O 1
ATOM 2711 N N . SER A 1 346 ? -7.042 -10.147 9.490 1.00 90.56 346 SER A N 1
ATOM 2712 C CA . SER A 1 346 ? -5.983 -10.167 8.488 1.00 90.56 346 SER A CA 1
ATOM 2713 C C . SER A 1 346 ? -5.567 -8.744 8.106 1.00 90.56 346 SER A C 1
ATOM 2715 O O . SER A 1 346 ? -6.288 -8.026 7.421 1.00 90.56 346 SER A O 1
ATOM 2717 N N . GLY A 1 347 ? -4.373 -8.336 8.546 1.00 83.88 347 GLY A N 1
ATOM 2718 C CA . GLY A 1 347 ? -3.828 -6.993 8.310 1.00 83.88 347 GLY A CA 1
ATOM 2719 C C . GLY A 1 347 ? -3.958 -6.020 9.487 1.00 83.88 347 GLY A C 1
ATOM 2720 O O . GLY A 1 347 ? -3.433 -4.905 9.403 1.00 83.88 347 GLY A O 1
ATOM 2721 N N . LEU A 1 348 ? -4.554 -6.437 10.610 1.00 95.25 348 LEU A N 1
ATOM 2722 C CA . LEU A 1 348 ? -4.677 -5.596 11.804 1.00 95.25 348 LEU A CA 1
ATOM 2723 C C . LEU A 1 348 ? -3.312 -5.140 12.333 1.00 95.25 348 LEU A C 1
ATOM 2725 O O . LEU A 1 348 ? -3.104 -3.948 12.536 1.00 95.25 348 LEU A O 1
ATOM 2729 N N . THR A 1 349 ? -2.369 -6.060 12.554 1.00 88.94 349 THR A N 1
ATOM 2730 C CA . THR A 1 349 ? -1.070 -5.723 13.165 1.00 88.94 349 THR A CA 1
ATOM 2731 C C . THR A 1 349 ? -0.298 -4.687 12.346 1.00 88.94 349 THR A C 1
ATOM 2733 O O . THR A 1 349 ? 0.220 -3.730 12.920 1.00 88.94 349 THR A O 1
ATOM 2736 N N . ALA A 1 350 ? -0.299 -4.821 11.015 1.00 78.94 350 ALA A N 1
ATOM 2737 C CA . ALA A 1 350 ? 0.303 -3.842 10.109 1.00 78.94 350 ALA A CA 1
ATOM 2738 C C . ALA A 1 350 ? -0.436 -2.493 10.144 1.00 78.94 350 ALA A C 1
ATOM 2740 O O . ALA A 1 350 ? 0.198 -1.442 10.177 1.00 78.94 350 ALA A O 1
ATOM 2741 N N . SER A 1 351 ? -1.769 -2.516 10.230 1.00 91.38 351 SER A N 1
ATOM 2742 C CA . SER A 1 351 ? -2.575 -1.301 10.384 1.00 91.38 351 SER A CA 1
ATOM 2743 C C . SER A 1 351 ? -2.256 -0.560 11.681 1.00 91.38 351 SER A C 1
ATOM 2745 O O . SER A 1 351 ? -2.089 0.654 11.667 1.00 91.38 351 SER A O 1
ATOM 2747 N N . LEU A 1 352 ? -2.130 -1.273 12.805 1.00 92.12 352 LEU A N 1
ATOM 2748 C CA . LEU A 1 352 ? -1.809 -0.667 14.100 1.00 92.12 352 LEU A CA 1
ATOM 2749 C C . LEU A 1 352 ? -0.398 -0.069 14.130 1.00 92.12 352 LEU A C 1
ATOM 2751 O O . LEU A 1 352 ? -0.204 0.965 14.768 1.00 92.12 352 LEU A O 1
ATOM 2755 N N . LEU A 1 353 ? 0.561 -0.700 13.447 1.00 87.00 353 LEU A N 1
ATOM 2756 C CA . LEU A 1 353 ? 1.910 -0.158 13.280 1.00 87.00 353 LEU A CA 1
ATOM 2757 C C . LEU A 1 353 ? 1.873 1.138 12.458 1.00 87.00 353 LEU A C 1
ATOM 2759 O O . LEU A 1 353 ? 2.337 2.174 12.925 1.00 87.00 353 LEU A O 1
ATOM 2763 N N . TRP A 1 354 ? 1.187 1.118 11.312 1.00 90.06 354 TRP A N 1
ATOM 2764 C CA . TRP A 1 354 ? 1.024 2.301 10.466 1.00 90.06 354 TRP A CA 1
ATOM 2765 C C . TRP A 1 354 ? 0.316 3.453 11.196 1.00 90.06 354 TRP A C 1
ATOM 2767 O O . TRP A 1 354 ? 0.715 4.609 11.058 1.00 90.06 354 TRP A O 1
ATOM 2777 N N . MET A 1 355 ? -0.707 3.163 12.016 1.00 89.62 355 MET A N 1
ATOM 2778 C CA . MET A 1 355 ? -1.351 4.178 12.865 1.00 89.62 355 MET A CA 1
ATOM 2779 C C . MET A 1 355 ? -0.352 4.821 13.820 1.00 89.62 355 MET A C 1
ATOM 2781 O O . MET A 1 355 ? -0.401 6.028 14.013 1.00 89.62 355 MET A O 1
ATOM 2785 N N . GLN A 1 356 ? 0.520 4.029 14.445 1.00 85.69 356 GLN A N 1
ATOM 2786 C CA . GLN A 1 356 ? 1.499 4.536 15.401 1.00 85.69 356 GLN A CA 1
ATOM 2787 C C . GLN A 1 356 ? 2.516 5.463 14.726 1.00 85.69 356 GLN A C 1
ATOM 2789 O O . GLN A 1 356 ? 2.786 6.538 15.259 1.00 85.69 356 GLN A O 1
ATOM 2794 N N . GLU A 1 357 ? 3.005 5.090 13.543 1.00 82.75 357 GLU A N 1
ATOM 2795 C CA . GLU A 1 357 ? 3.892 5.915 12.709 1.00 82.75 357 GLU A CA 1
ATOM 2796 C C . GLU A 1 357 ? 3.210 7.240 12.322 1.00 82.75 357 GLU A C 1
ATOM 2798 O O . GLU A 1 357 ? 3.784 8.319 12.466 1.00 82.75 357 GLU A O 1
ATOM 2803 N N . ASN A 1 358 ? 1.929 7.181 11.937 1.00 84.06 358 ASN A N 1
ATOM 2804 C CA . ASN A 1 358 ? 1.198 8.307 11.353 1.00 84.06 358 ASN A CA 1
ATOM 2805 C C . ASN A 1 358 ? 0.360 9.130 12.348 1.00 84.06 358 ASN A C 1
ATOM 2807 O O . ASN A 1 358 ? -0.297 10.076 11.918 1.00 84.06 358 ASN A O 1
ATOM 2811 N N . ALA A 1 359 ? 0.363 8.827 13.651 1.00 76.00 359 ALA A N 1
ATOM 2812 C CA . ALA A 1 359 ? -0.475 9.509 14.652 1.00 76.00 359 ALA A CA 1
ATOM 2813 C C . ALA A 1 359 ? 0.013 10.909 15.083 1.00 76.00 359 ALA A C 1
ATOM 2815 O O . ALA A 1 359 ? -0.628 11.542 15.928 1.00 76.00 359 ALA A O 1
ATOM 2816 N N . GLY A 1 360 ? 1.099 11.414 14.492 1.00 72.62 360 GLY A N 1
ATOM 2817 C CA . GLY A 1 360 ? 1.704 12.698 14.864 1.00 72.62 360 GLY A CA 1
ATOM 2818 C C . GLY A 1 360 ? 2.510 12.623 16.165 1.00 72.62 360 GLY A C 1
ATOM 2819 O O . GLY A 1 360 ? 2.729 11.526 16.682 1.00 72.62 360 GLY A O 1
ATOM 2820 N N . ASN A 1 361 ? 2.978 13.774 16.656 1.00 60.28 361 ASN A N 1
ATOM 2821 C CA . ASN A 1 361 ? 3.719 13.879 17.922 1.00 60.28 361 ASN A CA 1
ATOM 2822 C C . ASN A 1 361 ? 2.798 13.861 19.145 1.00 60.28 361 ASN A C 1
ATOM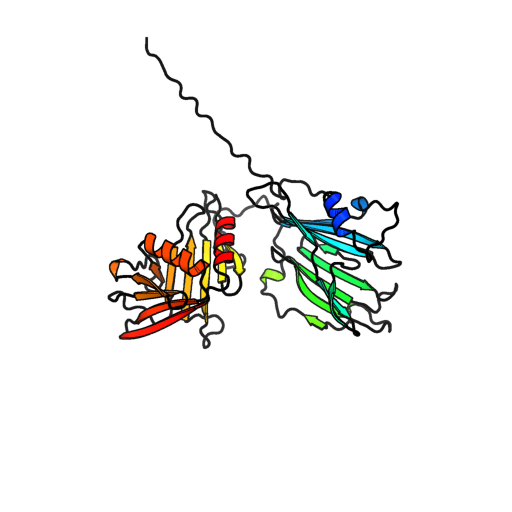 2824 O O . ASN A 1 361 ? 1.655 14.364 19.039 1.00 60.28 361 ASN A O 1
#

pLDDT: mean 82.43, std 17.99, range [34.28, 98.69]

Radius of gyration: 26.37 Å; Cα contacts (8 Å, |Δi|>4): 706; chains: 1; bounding box: 72×57×91 Å

Secondary structure (DSSP, 8-state):
-------------------TTTSPP-PPPHHHHHHHH-STT-B--TT--HHHH-EEEEEETTEEEEEEEEEE-SS-EEEEEEEEEE-TT-SPEEEEE--EEEEETTTEEEEESEEES-EEETTTTEEEEEEESSTT-SSEEEEEEEE-SSSEEEEEEEEE-S-SS--GGGS-EEEE-S---GGGSSPPPPS--S----S---TTSTTTTEEEEEETTEEEEEEPPPTTSB--EEEEEEEE-TTSTT-EEEEEEEEESSTTSPPEEEEEESSS-B-TTS-EEEEETTEEEEEE-GGGEE-SS-TTEEEE--HHHHHHHHHHHHH-SEEEEEEEBTTS-EEEEEEE-TTHHHHHHHHHHHSB-

Solvent-accessible surface area (backbone atoms only — not comparable to full-atom values): 20598 Å² total; per-residue (Å²): 136,86,82,81,82,80,82,84,82,79,81,80,77,75,79,78,66,67,40,53,79,76,42,81,92,71,81,77,57,66,73,59,49,52,59,70,50,74,37,95,85,38,54,64,64,95,86,62,65,53,78,84,65,44,48,76,35,73,76,46,54,44,34,34,41,35,39,38,68,29,27,75,55,100,72,43,36,33,22,37,41,34,40,38,35,41,52,93,89,43,74,61,72,45,81,44,79,46,70,43,84,43,78,45,95,88,72,41,76,42,81,33,54,56,41,32,51,57,46,70,41,67,70,57,43,33,37,36,31,47,41,50,70,45,84,86,40,25,15,33,38,39,42,33,25,34,62,69,91,84,53,70,46,70,45,38,31,28,47,29,92,62,76,78,71,49,52,67,96,72,39,51,70,80,40,66,54,74,81,68,62,74,79,75,79,54,54,73,79,74,96,80,59,92,74,68,76,71,90,78,71,70,49,91,43,89,67,45,56,40,51,72,50,74,28,85,62,22,46,24,37,21,40,58,64,45,98,80,41,25,6,44,22,38,32,33,30,63,39,71,29,90,91,35,103,88,44,52,46,32,36,43,36,44,30,30,67,25,46,90,46,70,72,42,41,32,43,33,35,70,77,78,37,70,31,62,90,45,57,34,40,35,27,39,71,83,44,78,75,48,72,42,49,42,92,35,54,37,52,92,86,40,97,43,39,41,26,54,54,51,61,69,60,34,51,53,45,52,58,50,45,59,75,34,57,36,39,34,47,35,38,40,25,70,87,70,46,82,46,74,48,72,39,77,30,52,33,46,57,62,31,55,50,51,40,53,74,55,7,42,97

Mean predicted aligned error: 17.19 Å

Sequence (361 aa):
MKRLMAALLTFLATPALADFNTTPMAPPPQDIIDRALDDPDCFLPENLDTSDMWVGATLSANARLHLVPCQLAAYNMAVKILLERRDDESDISTWDTLSFARYSDELGWSASDTLINADIDTKTGRLTEFVKGRGVGDCGSIGSWVWTGYDFAMTEYAYEGECQGRLPEKWPVIYKRASAPESARTPDPVLDNPDAPAQGADCSVAPFCENRRYFKDFLVSCRQPRDDGSRYCSANTYVHDTEAPAGYDYQLRVSRERRDAPLRISFIAVFEMMDRSKPITITVDGERIAVLQPNEIETPHAVNDYFIGPQEKTNQLVEAMRAGSEIVFAYRSEYGQDLTVPLSLSGLTASLLWMQENAGN

Foldseek 3Di:
DDDDDDDDDDDPDDPQAQFPVRDDDAADDVVLVVVQQPDPQFDDDPPDDQRVVKDKADPDSFKIWIWTFRDDDPAKTKTWIKIWGDDSVDPDTDIDTDWDWDADPVPGTDIDSIAIPWDADNQQQKIKGQDAPDNVRQFDKIWIWHDPVPDTDTAWMFGGHDNPNHHPVPGDTPDHDDDDPPVNVHGDGDPPDPDDPDPDDPLVDPVSQWDWDDQPQWIKIWGHADPVFFTKIKIKGFADDPVDPPDGQKMWIWIARGLPGAIKIKIFGDPFAFPLCQWKWKDFPNHTLDIDHSVQWDDPDHSRITIRRDSVSVVSVLVSLLVGFKMWIWGAGPVGDTDIDITTSRRVNVSVVVCNVNRTD

Nearest PDB structures (foldseek):
  2pcs-assembly1_A  TM=5.283E-01  e=9.118E+00  Geobacillus kaustophilus HTA426
  4yrd-assembly1_A  TM=2.998E-01  e=5.447E+00  Staphylococcus aureus subsp. aureus Mu50
  7cyz-assembly2_B  TM=2.165E-01  e=3.254E+00  Homo sapiens